Protein AF-A0A0D3DNY8-F1 (afdb_monomer_lite)

Structure (mmCIF, N/CA/C/O backbone):
data_AF-A0A0D3DNY8-F1
#
_entry.id   AF-A0A0D3DNY8-F1
#
loop_
_atom_site.group_PDB
_atom_site.id
_atom_site.type_symbol
_atom_site.label_atom_id
_atom_site.label_alt_id
_atom_site.label_comp_id
_atom_site.label_asym_id
_atom_site.label_entity_id
_atom_site.label_seq_id
_atom_site.pdbx_PDB_ins_code
_atom_site.Cartn_x
_atom_site.Cartn_y
_atom_site.Cartn_z
_atom_site.occupancy
_atom_site.B_iso_or_equiv
_atom_site.auth_seq_id
_atom_site.auth_comp_id
_atom_site.auth_asym_id
_atom_site.auth_atom_id
_atom_site.pdbx_PDB_model_num
ATOM 1 N N . MET A 1 1 ? 27.479 32.704 -27.879 1.00 36.78 1 MET A N 1
ATOM 2 C CA . MET A 1 1 ? 28.049 32.107 -29.108 1.00 36.78 1 MET A CA 1
ATOM 3 C C . MET A 1 1 ? 28.157 30.602 -28.894 1.00 36.78 1 MET A C 1
ATOM 5 O O . MET A 1 1 ? 28.856 30.193 -27.977 1.00 36.78 1 MET A O 1
ATOM 9 N N . ARG A 1 2 ? 27.385 29.800 -29.640 1.00 39.19 2 ARG A N 1
ATOM 10 C CA . ARG A 1 2 ? 27.406 28.324 -29.577 1.00 39.19 2 ARG A CA 1
ATOM 11 C C . ARG A 1 2 ? 28.547 27.791 -30.452 1.00 39.19 2 ARG A C 1
ATOM 13 O O . ARG A 1 2 ? 28.844 28.397 -31.481 1.00 39.19 2 ARG A O 1
ATOM 20 N N . LYS A 1 3 ? 29.198 26.701 -30.035 1.00 36.41 3 LYS A N 1
ATOM 21 C CA . LYS A 1 3 ? 30.291 26.073 -30.796 1.00 36.41 3 LYS A CA 1
ATOM 22 C C . LYS A 1 3 ? 29.742 25.437 -32.090 1.00 36.41 3 LYS A C 1
ATOM 24 O O . LYS A 1 3 ? 28.656 24.860 -32.047 1.00 36.41 3 LYS A O 1
ATOM 29 N N . PRO A 1 4 ? 30.451 25.502 -33.231 1.00 34.62 4 PRO A N 1
ATOM 30 C CA . PRO A 1 4 ? 30.015 24.844 -34.462 1.00 34.62 4 PRO A CA 1
ATOM 31 C C . PRO A 1 4 ? 30.171 23.322 -34.323 1.00 34.62 4 PRO A C 1
ATOM 33 O O . PRO A 1 4 ? 31.283 22.845 -34.108 1.00 34.62 4 PRO A O 1
ATOM 36 N N . GLY A 1 5 ? 29.072 22.569 -34.439 1.00 52.81 5 GLY A N 1
ATOM 37 C CA . GLY A 1 5 ? 29.090 21.097 -34.494 1.00 52.81 5 GLY A CA 1
ATOM 38 C C . GLY A 1 5 ? 28.170 20.367 -33.511 1.00 52.81 5 GLY A C 1
ATOM 39 O O . GLY A 1 5 ? 28.022 19.152 -33.621 1.00 52.81 5 GLY A O 1
ATOM 40 N N . GLU A 1 6 ? 27.519 21.069 -32.586 1.00 39.97 6 GLU A N 1
ATOM 41 C CA . GLU A 1 6 ? 26.556 20.458 -31.663 1.00 39.97 6 GLU A CA 1
ATOM 42 C C . GLU A 1 6 ? 25.189 20.329 -32.353 1.00 39.97 6 GLU A C 1
ATOM 44 O O . GLU A 1 6 ? 24.491 21.320 -32.573 1.00 39.97 6 GLU A O 1
ATOM 49 N N . LYS A 1 7 ? 24.836 19.108 -32.773 1.00 45.06 7 LYS A N 1
ATOM 50 C CA . LYS A 1 7 ? 23.514 18.812 -33.342 1.00 45.06 7 LYS A CA 1
ATOM 51 C C . LYS A 1 7 ? 22.462 18.788 -32.236 1.00 45.06 7 LYS A C 1
ATOM 53 O O . LYS A 1 7 ? 22.700 18.229 -31.168 1.00 45.06 7 LYS A O 1
ATOM 58 N N . ASN A 1 8 ? 21.300 19.370 -32.523 1.00 39.12 8 ASN A N 1
ATOM 59 C CA . ASN A 1 8 ? 20.140 19.353 -31.640 1.00 39.12 8 ASN A CA 1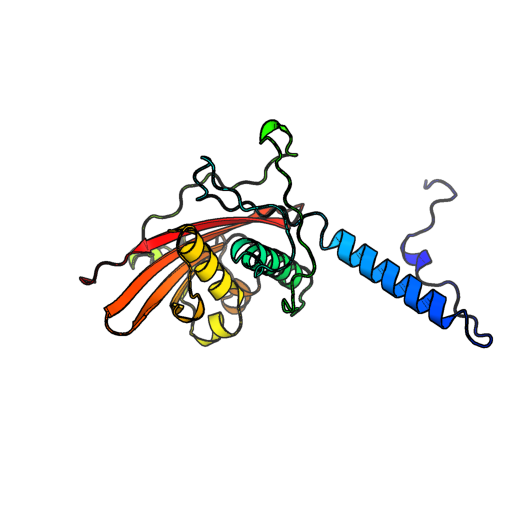
ATOM 60 C C . ASN A 1 8 ? 19.645 17.898 -31.458 1.00 39.12 8 ASN A C 1
ATOM 62 O O . ASN A 1 8 ? 19.429 17.225 -32.469 1.00 39.12 8 ASN A O 1
ATOM 66 N N . PRO A 1 9 ? 19.458 17.385 -30.228 1.00 42.75 9 PRO A N 1
ATOM 67 C CA . PRO A 1 9 ? 18.956 16.027 -30.000 1.00 42.75 9 PRO A CA 1
ATOM 68 C C . PRO A 1 9 ? 17.583 15.746 -30.637 1.00 42.75 9 PRO A C 1
ATOM 70 O O . PRO A 1 9 ? 17.317 14.598 -30.987 1.00 42.75 9 PRO A O 1
ATOM 73 N N . ASP A 1 10 ? 16.765 16.771 -30.900 1.00 40.53 10 ASP A N 1
ATOM 74 C CA . ASP A 1 10 ? 15.476 16.598 -31.588 1.00 40.53 10 ASP A CA 1
ATOM 75 C C . ASP A 1 10 ? 15.613 16.407 -33.116 1.00 40.53 10 ASP A C 1
ATOM 77 O O . ASP A 1 10 ? 14.713 15.868 -33.760 1.00 40.53 10 ASP A O 1
ATOM 81 N N . GLU A 1 11 ? 16.757 16.760 -33.721 1.00 36.50 11 GLU A N 1
ATOM 82 C CA . GLU A 1 11 ? 17.022 16.526 -35.155 1.00 36.50 11 GLU A CA 1
ATOM 83 C C . GLU A 1 11 ? 17.429 15.076 -35.474 1.00 36.50 11 GLU A C 1
ATOM 85 O O . GLU A 1 11 ? 17.445 14.677 -36.641 1.00 36.50 11 GLU A O 1
ATOM 90 N N . LEU A 1 12 ? 17.721 14.250 -34.462 1.00 37.66 12 LEU A N 1
ATOM 91 C CA . LEU A 1 12 ? 17.974 12.815 -34.649 1.00 37.66 12 LEU A CA 1
ATOM 92 C C . LEU A 1 12 ? 16.698 12.018 -34.962 1.00 37.66 12 LEU A C 1
ATOM 94 O O . LEU A 1 12 ? 16.799 10.894 -35.450 1.00 37.66 12 LEU A O 1
ATOM 98 N N . MET A 1 13 ? 15.507 12.588 -34.745 1.00 36.91 13 MET A N 1
ATOM 99 C CA . MET A 1 13 ? 14.237 11.891 -34.983 1.00 36.91 13 MET A CA 1
ATOM 100 C C . MET A 1 13 ? 13.790 11.834 -36.456 1.00 36.91 13 MET A C 1
ATOM 102 O O . MET A 1 13 ? 12.778 11.198 -36.744 1.00 36.91 13 MET A O 1
ATOM 106 N N . VAL A 1 14 ? 14.493 12.458 -37.416 1.00 44.00 14 VAL A N 1
ATOM 107 C CA . VAL A 1 14 ? 13.952 12.601 -38.788 1.00 44.00 14 VAL A CA 1
ATOM 108 C C . VAL A 1 14 ? 14.970 12.366 -39.911 1.00 44.00 14 VAL A C 1
ATOM 110 O O . VAL A 1 14 ? 15.105 13.204 -40.786 1.00 44.00 14 VAL A O 1
ATOM 113 N N . ILE A 1 15 ? 15.667 11.226 -39.985 1.00 32.59 15 ILE A N 1
ATOM 114 C CA . ILE A 1 15 ? 16.391 10.794 -41.211 1.00 32.59 15 ILE A CA 1
ATOM 115 C C . ILE A 1 15 ? 16.531 9.254 -41.147 1.00 32.59 15 ILE A C 1
ATOM 117 O O . ILE A 1 15 ? 17.172 8.773 -40.230 1.00 32.59 15 ILE A O 1
ATOM 121 N N . ARG A 1 16 ? 16.037 8.359 -42.019 1.00 34.31 16 ARG A N 1
ATOM 122 C CA . ARG A 1 16 ? 15.431 8.375 -43.364 1.00 34.31 16 ARG A CA 1
ATOM 123 C C . ARG A 1 16 ? 14.661 7.047 -43.533 1.00 34.31 16 ARG A C 1
ATOM 125 O O . ARG A 1 16 ? 15.284 5.990 -43.560 1.00 34.31 16 ARG A O 1
ATOM 132 N N . LYS A 1 17 ? 13.345 7.080 -43.774 1.00 42.66 17 LYS A N 1
ATOM 133 C CA . LYS A 1 17 ? 12.642 5.945 -44.405 1.00 42.66 17 LYS A CA 1
ATOM 134 C C . LYS A 1 17 ? 13.041 5.889 -45.883 1.00 42.66 17 LYS A C 1
ATOM 136 O O . LYS A 1 17 ? 12.727 6.803 -46.644 1.00 42.66 17 LYS A O 1
ATOM 141 N N . ARG A 1 18 ? 13.704 4.813 -46.315 1.00 35.03 18 ARG A N 1
ATOM 142 C CA . ARG A 1 18 ? 13.801 4.441 -47.735 1.00 35.03 18 ARG A CA 1
ATOM 143 C C . ARG A 1 18 ? 13.511 2.950 -47.878 1.00 35.03 18 ARG A C 1
ATOM 145 O O . ARG A 1 18 ? 14.265 2.118 -47.393 1.00 35.03 18 ARG A O 1
ATOM 152 N N . LYS A 1 19 ? 12.404 2.641 -48.556 1.00 44.34 19 LYS A N 1
ATOM 153 C CA . LYS A 1 19 ? 12.004 1.294 -48.980 1.00 44.34 19 LYS A CA 1
ATOM 154 C C . LYS A 1 19 ? 13.050 0.724 -49.953 1.00 44.34 19 LYS A C 1
ATOM 156 O O . LYS A 1 19 ? 13.391 1.416 -50.914 1.00 44.34 19 LYS A O 1
ATOM 161 N N . ARG A 1 20 ? 13.476 -0.529 -49.756 1.00 37.50 20 ARG A N 1
ATOM 162 C CA . ARG A 1 20 ? 13.693 -1.519 -50.829 1.00 37.50 20 ARG A CA 1
ATOM 163 C C . ARG A 1 20 ? 13.828 -2.938 -50.253 1.00 37.50 20 ARG A C 1
ATOM 165 O O . ARG A 1 20 ? 14.647 -3.173 -49.379 1.00 37.50 20 ARG A O 1
ATOM 172 N N . GLU A 1 21 ? 12.941 -3.794 -50.758 1.00 40.41 21 GLU A N 1
ATOM 173 C CA . GLU A 1 21 ? 13.015 -5.248 -50.968 1.00 40.41 21 GLU A CA 1
ATOM 174 C C . GLU A 1 21 ? 13.683 -6.138 -49.902 1.00 40.41 21 GLU A C 1
ATOM 176 O O . GLU A 1 21 ? 14.898 -6.248 -49.820 1.00 40.41 21 GLU A O 1
ATOM 181 N N . GLY A 1 22 ? 12.825 -6.868 -49.176 1.00 52.00 22 GLY A N 1
ATOM 182 C CA . GLY A 1 22 ? 13.001 -8.295 -48.886 1.00 52.00 22 GLY A CA 1
ATOM 183 C C . GLY A 1 22 ? 14.081 -8.701 -47.880 1.00 52.00 22 GLY A C 1
ATOM 184 O O . GLY A 1 22 ? 15.255 -8.826 -48.207 1.00 52.00 22 GLY A O 1
ATOM 185 N N . GLY A 1 23 ? 13.641 -9.062 -46.674 1.00 50.91 23 GLY A N 1
ATOM 186 C CA . GLY A 1 23 ? 14.278 -10.116 -45.872 1.00 50.91 23 GLY A CA 1
ATOM 187 C C . GLY A 1 23 ? 15.334 -9.696 -44.850 1.00 50.91 23 GLY A C 1
ATOM 188 O O . GLY A 1 23 ? 15.505 -10.406 -43.869 1.00 50.91 23 GLY A O 1
ATOM 189 N N . TRP A 1 24 ? 15.989 -8.543 -45.003 1.00 33.50 24 TRP A N 1
ATOM 190 C CA . TRP A 1 24 ? 17.030 -8.106 -44.052 1.00 33.50 24 TRP A CA 1
ATOM 191 C C . TRP A 1 24 ? 16.667 -6.839 -43.281 1.00 33.50 24 TRP A C 1
ATOM 193 O O . TRP A 1 24 ? 17.024 -6.707 -42.114 1.00 33.50 24 TRP A O 1
ATOM 203 N N . ALA A 1 25 ? 15.908 -5.931 -43.899 1.00 45.88 25 ALA A N 1
ATOM 204 C CA . ALA A 1 25 ? 15.492 -4.687 -43.258 1.00 45.88 25 ALA A CA 1
ATOM 205 C C . ALA A 1 25 ? 14.528 -4.931 -42.084 1.00 45.88 25 ALA A C 1
ATOM 207 O O . ALA A 1 25 ? 14.738 -4.369 -41.022 1.00 45.88 25 ALA A O 1
ATOM 208 N N . GLU A 1 26 ? 13.535 -5.817 -42.230 1.00 47.97 26 GLU A N 1
ATOM 209 C CA . GLU A 1 26 ? 12.578 -6.139 -41.152 1.00 47.97 26 GLU A CA 1
ATOM 210 C C . GLU A 1 26 ? 13.221 -6.887 -39.973 1.00 47.97 26 GLU A C 1
ATOM 212 O O . GLU A 1 26 ? 12.769 -6.769 -38.836 1.00 47.97 26 GLU A O 1
ATOM 217 N N . GLU A 1 27 ? 14.279 -7.671 -40.205 1.00 43.72 27 GLU A N 1
ATOM 218 C CA . GLU A 1 27 ? 15.000 -8.337 -39.117 1.00 43.72 27 GLU A CA 1
ATOM 219 C C . GLU A 1 27 ? 15.955 -7.392 -38.383 1.00 43.72 27 GLU A C 1
ATOM 221 O O . GLU A 1 27 ? 16.103 -7.510 -37.168 1.00 43.72 27 GLU A O 1
ATOM 226 N N . ILE A 1 28 ? 16.556 -6.433 -39.091 1.00 46.19 28 ILE A N 1
ATOM 227 C CA . ILE A 1 28 ? 17.327 -5.351 -38.475 1.00 46.19 28 ILE A CA 1
ATOM 228 C C . ILE A 1 28 ? 16.397 -4.435 -37.676 1.00 46.19 28 ILE A C 1
ATOM 230 O O . ILE A 1 28 ? 16.696 -4.191 -36.518 1.00 46.19 28 ILE A O 1
ATOM 234 N N . ASP A 1 29 ? 15.251 -4.028 -38.229 1.00 54.62 29 ASP A N 1
ATOM 235 C CA . ASP A 1 29 ? 14.270 -3.159 -37.555 1.00 54.62 29 ASP A CA 1
ATOM 236 C C . ASP A 1 29 ? 13.721 -3.835 -36.287 1.00 54.62 29 ASP A C 1
ATOM 238 O O . ASP A 1 29 ? 13.703 -3.244 -35.215 1.00 54.62 29 ASP A O 1
ATOM 242 N N . ARG A 1 30 ? 13.412 -5.137 -36.355 1.00 53.81 30 ARG A N 1
ATOM 243 C CA . ARG A 1 30 ? 13.001 -5.937 -35.189 1.00 53.81 30 ARG A CA 1
ATOM 244 C C . ARG A 1 30 ? 14.127 -6.143 -34.173 1.00 53.81 30 ARG A C 1
ATOM 246 O O . ARG A 1 30 ? 13.863 -6.091 -32.977 1.00 53.81 30 ARG A O 1
ATOM 253 N N . LYS A 1 31 ? 15.375 -6.365 -34.606 1.00 51.56 31 LYS A N 1
ATOM 254 C CA . LYS A 1 31 ? 16.536 -6.443 -33.696 1.00 51.56 31 LYS A CA 1
ATOM 255 C C . LYS A 1 31 ? 16.835 -5.095 -33.059 1.00 51.56 31 LYS A C 1
ATOM 257 O O . LYS A 1 31 ? 17.221 -5.062 -31.895 1.00 51.56 31 LYS A O 1
ATOM 262 N N . GLU A 1 32 ? 16.674 -3.999 -33.785 1.00 50.34 32 GLU A N 1
ATOM 263 C CA . GLU A 1 32 ? 16.897 -2.636 -33.312 1.00 50.34 32 GLU A CA 1
ATOM 264 C C . GLU A 1 32 ? 15.781 -2.213 -32.353 1.00 50.34 32 GLU A C 1
ATOM 266 O O . GLU A 1 32 ? 16.079 -1.716 -31.271 1.00 50.34 32 GLU A O 1
ATOM 271 N N . GLU A 1 33 ? 14.526 -2.554 -32.648 1.00 50.59 33 GLU A N 1
ATOM 272 C CA . GLU A 1 33 ? 13.386 -2.421 -31.740 1.00 50.59 33 GLU A CA 1
ATOM 273 C C . GLU A 1 33 ? 13.559 -3.296 -30.491 1.00 50.59 33 GLU A C 1
ATOM 275 O O . GLU A 1 33 ? 13.342 -2.826 -29.379 1.00 50.59 33 GLU A O 1
ATOM 280 N N . GLU A 1 34 ? 14.032 -4.537 -30.621 1.00 47.38 34 GLU A N 1
ATOM 281 C CA . GLU A 1 34 ? 14.345 -5.405 -29.483 1.00 47.38 34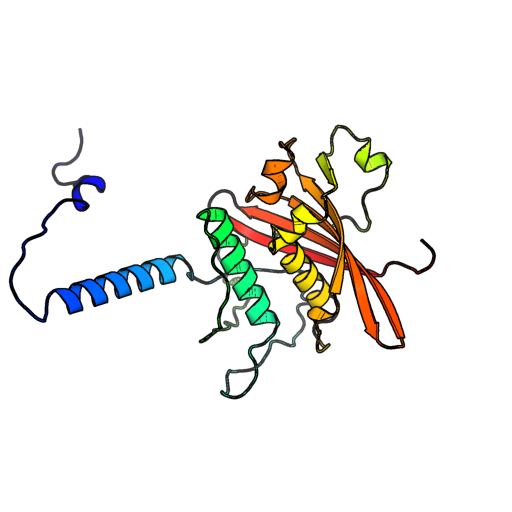 GLU A CA 1
ATOM 282 C C . GLU A 1 34 ? 15.547 -4.882 -28.685 1.00 47.38 34 GLU A C 1
ATOM 284 O O . GLU A 1 34 ? 15.577 -5.005 -27.463 1.00 47.38 34 GLU A O 1
ATOM 289 N N . THR A 1 35 ? 16.525 -4.254 -29.337 1.00 44.69 35 THR A N 1
ATOM 290 C CA . THR A 1 35 ? 17.688 -3.639 -28.682 1.00 44.69 35 THR A CA 1
ATOM 291 C C . THR A 1 35 ? 17.289 -2.362 -27.961 1.00 44.69 35 THR A C 1
ATOM 293 O O . THR A 1 35 ? 17.708 -2.167 -26.825 1.00 44.69 35 THR A O 1
ATOM 296 N N . LEU A 1 36 ? 16.425 -1.539 -28.556 1.00 51.62 36 LEU A N 1
ATOM 297 C CA . LEU A 1 36 ? 15.807 -0.371 -27.937 1.00 51.62 36 LEU A CA 1
ATOM 298 C C . LEU A 1 36 ? 14.892 -0.788 -26.794 1.00 51.62 36 LEU A C 1
ATOM 300 O O . LEU A 1 36 ? 14.956 -0.188 -25.729 1.00 51.62 36 LEU A O 1
ATOM 304 N N . ARG A 1 37 ? 14.121 -1.866 -26.948 1.00 50.09 37 ARG A N 1
ATOM 305 C CA . ARG A 1 37 ? 13.316 -2.464 -25.882 1.00 50.09 37 ARG A CA 1
ATOM 306 C C . ARG A 1 37 ? 14.212 -3.002 -24.776 1.00 50.09 37 ARG A C 1
ATOM 308 O O . ARG A 1 37 ? 13.949 -2.691 -23.630 1.00 50.09 37 ARG A O 1
ATOM 315 N N . LYS A 1 38 ? 15.310 -3.704 -25.080 1.00 44.94 38 LYS A N 1
ATOM 316 C CA . LYS A 1 38 ? 16.327 -4.173 -24.114 1.00 44.94 38 LYS A CA 1
ATOM 317 C C . LYS A 1 38 ? 17.119 -3.034 -23.480 1.00 44.94 38 LYS A C 1
ATOM 319 O O . LYS A 1 38 ? 17.579 -3.186 -22.357 1.00 44.94 38 LYS A O 1
ATOM 324 N N . ALA A 1 39 ? 17.314 -1.913 -24.165 1.00 42.84 39 ALA A N 1
ATOM 325 C CA . ALA A 1 39 ? 17.958 -0.714 -23.636 1.00 42.84 39 ALA A CA 1
ATOM 326 C C . ALA A 1 39 ? 16.989 0.077 -22.749 1.00 42.84 39 ALA A C 1
ATOM 328 O O . ALA A 1 39 ? 17.388 0.568 -21.699 1.00 42.84 39 ALA A O 1
ATOM 329 N N . ARG A 1 40 ? 15.706 0.127 -23.123 1.00 43.00 40 ARG A N 1
ATOM 330 C CA . ARG A 1 40 ? 14.611 0.683 -22.326 1.00 43.00 40 ARG A CA 1
ATOM 331 C C . ARG A 1 40 ? 14.369 -0.173 -21.092 1.00 43.00 40 ARG A C 1
ATOM 333 O O . ARG A 1 40 ? 14.323 0.390 -20.017 1.00 43.00 40 ARG A O 1
ATOM 340 N N . LEU A 1 41 ? 14.367 -1.502 -21.229 1.00 38.94 41 LEU A N 1
ATOM 341 C CA . LEU A 1 41 ? 14.422 -2.492 -20.149 1.00 38.94 41 LEU A CA 1
ATOM 342 C C . LEU A 1 41 ? 15.690 -2.273 -19.304 1.00 38.94 41 LEU A C 1
ATOM 344 O O . LEU A 1 41 ? 15.589 -2.144 -18.104 1.00 38.94 41 LEU A O 1
ATOM 348 N N . ARG A 1 42 ? 16.891 -2.119 -19.870 1.00 37.22 42 ARG A N 1
ATOM 349 C CA . ARG A 1 42 ? 18.100 -1.827 -19.067 1.00 37.22 42 ARG A CA 1
ATOM 350 C C . ARG A 1 42 ? 18.039 -0.491 -18.317 1.00 37.22 42 ARG A C 1
ATOM 352 O O . ARG A 1 42 ? 18.585 -0.405 -17.226 1.00 37.22 42 ARG A O 1
ATOM 359 N N . ARG A 1 43 ? 17.356 0.521 -18.864 1.00 41.66 43 ARG A N 1
ATOM 360 C CA . ARG A 1 43 ? 17.017 1.770 -18.155 1.00 41.66 43 ARG A CA 1
ATOM 361 C C . ARG A 1 43 ? 15.896 1.576 -17.118 1.00 41.66 43 ARG A C 1
ATOM 363 O O . ARG A 1 43 ? 15.903 2.265 -16.111 1.00 41.66 43 ARG A O 1
ATOM 370 N N . LEU A 1 44 ? 14.980 0.630 -17.343 1.00 42.34 44 LEU A N 1
ATOM 371 C CA . LEU A 1 44 ? 13.912 0.179 -16.432 1.00 42.34 44 LEU A CA 1
ATOM 372 C C . LEU A 1 44 ? 14.450 -0.600 -15.223 1.00 42.34 44 LEU A C 1
ATOM 374 O O . LEU A 1 44 ? 13.935 -0.480 -14.122 1.00 42.34 44 LEU A O 1
ATOM 378 N N . PHE A 1 45 ? 15.449 -1.444 -15.485 1.00 38.16 45 PHE A N 1
ATOM 379 C CA . PHE A 1 45 ? 15.967 -2.530 -14.655 1.00 38.16 45 PHE A CA 1
ATOM 380 C C . PHE A 1 45 ? 17.431 -2.262 -14.280 1.00 38.16 45 PHE A C 1
ATOM 382 O O . PHE A 1 45 ? 18.227 -3.199 -14.223 1.00 38.16 45 PHE A O 1
ATOM 389 N N . GLY A 1 46 ? 17.824 -1.007 -14.045 1.00 36.47 46 GLY A N 1
ATOM 390 C CA . GLY A 1 46 ? 19.173 -0.637 -13.587 1.00 36.47 46 GLY A CA 1
ATOM 391 C C . GLY A 1 46 ? 19.559 -1.182 -12.200 1.00 36.47 46 GLY A C 1
ATOM 392 O O . GLY A 1 46 ? 20.356 -0.555 -11.521 1.00 36.47 46 GLY A O 1
ATOM 393 N N . GLY A 1 47 ? 19.002 -2.323 -11.786 1.00 38.97 47 GLY A N 1
ATOM 394 C CA . GLY A 1 47 ? 18.827 -2.722 -10.398 1.00 38.97 47 GLY A CA 1
ATOM 395 C C . GLY A 1 47 ? 17.593 -2.021 -9.846 1.00 38.97 47 GLY A C 1
ATOM 396 O O . GLY A 1 47 ? 17.530 -0.796 -9.813 1.00 38.97 47 GLY A O 1
ATOM 397 N N . PHE A 1 48 ? 16.566 -2.778 -9.463 1.00 41.19 48 PHE A N 1
ATOM 398 C CA . PHE A 1 48 ? 15.584 -2.236 -8.532 1.00 41.19 48 PHE A CA 1
ATOM 399 C C . PHE A 1 48 ? 16.242 -2.278 -7.155 1.00 41.19 48 PHE A C 1
ATOM 401 O O . PHE A 1 48 ? 16.125 -3.282 -6.456 1.00 41.19 48 PHE A O 1
ATOM 408 N N . ASP A 1 49 ? 16.982 -1.234 -6.798 1.00 41.56 49 ASP A N 1
ATOM 409 C CA . ASP A 1 49 ? 17.445 -1.060 -5.424 1.00 41.56 49 ASP A CA 1
ATOM 410 C C . ASP A 1 49 ? 16.217 -0.638 -4.602 1.00 41.56 49 ASP A C 1
ATOM 412 O O . ASP A 1 49 ? 15.837 0.531 -4.567 1.00 41.56 49 ASP A O 1
ATOM 416 N N . ILE A 1 50 ? 15.502 -1.627 -4.060 1.00 39.53 50 ILE A N 1
ATOM 417 C CA . ILE A 1 50 ? 14.382 -1.436 -3.135 1.00 39.53 50 ILE A CA 1
ATOM 418 C C . ILE A 1 50 ? 14.876 -1.899 -1.771 1.00 39.53 50 ILE A C 1
ATOM 420 O O . ILE A 1 50 ? 15.069 -3.095 -1.546 1.00 39.53 50 ILE A O 1
ATOM 424 N N . GLU A 1 51 ? 15.082 -0.949 -0.869 1.00 42.81 51 GLU A N 1
ATOM 425 C CA . GLU A 1 51 ? 15.431 -1.222 0.521 1.00 42.81 51 GLU A CA 1
ATOM 426 C C . GLU A 1 51 ? 14.154 -1.150 1.372 1.00 42.81 51 GLU A C 1
ATOM 428 O O . GLU A 1 51 ? 13.439 -0.145 1.352 1.00 42.81 51 GLU A O 1
ATOM 433 N N . ILE A 1 52 ? 13.839 -2.250 2.069 1.00 37.38 52 ILE A N 1
ATOM 434 C CA . ILE A 1 52 ? 12.719 -2.356 3.015 1.00 37.38 52 ILE A CA 1
ATOM 435 C C . ILE A 1 52 ? 13.295 -2.669 4.396 1.00 37.38 52 ILE A C 1
ATOM 437 O O . ILE A 1 52 ? 13.804 -3.775 4.621 1.00 37.38 52 ILE A O 1
ATOM 441 N N . GLU A 1 53 ? 13.231 -1.702 5.309 1.00 39.50 53 GLU A N 1
ATOM 442 C CA . GLU A 1 53 ? 13.665 -1.872 6.699 1.00 39.50 53 GLU A CA 1
ATOM 443 C C . GLU A 1 53 ? 12.560 -2.527 7.556 1.00 39.50 53 GLU A C 1
ATOM 445 O O . GLU A 1 53 ? 11.379 -2.473 7.219 1.00 39.50 53 GLU A O 1
ATOM 450 N N . GLY A 1 54 ? 12.974 -3.267 8.591 1.00 36.38 54 GLY A N 1
ATOM 451 C CA . GLY A 1 54 ? 12.266 -4.418 9.185 1.00 36.38 54 GLY A CA 1
ATOM 452 C C . GLY A 1 54 ? 13.018 -5.742 8.954 1.00 36.38 54 GLY A C 1
ATOM 453 O O . GLY A 1 54 ? 12.725 -6.776 9.551 1.00 36.38 54 GLY A O 1
ATOM 454 N N . ALA A 1 55 ? 14.059 -5.713 8.116 1.00 34.78 55 ALA A N 1
ATOM 455 C CA . ALA A 1 55 ? 15.062 -6.760 8.055 1.00 34.78 55 ALA A CA 1
ATOM 456 C C . ALA A 1 55 ? 15.977 -6.651 9.282 1.00 34.78 55 ALA A C 1
ATOM 458 O O . ALA A 1 55 ? 16.921 -5.863 9.279 1.00 34.78 55 ALA A O 1
ATOM 459 N N . SER A 1 56 ? 15.753 -7.473 10.309 1.00 28.83 56 SER A N 1
ATOM 460 C CA . SER A 1 56 ? 16.818 -7.755 11.268 1.00 28.83 56 SER A CA 1
ATOM 461 C C . SER A 1 56 ? 18.026 -8.259 10.477 1.00 28.83 56 SER A C 1
ATOM 463 O O . SER A 1 56 ? 18.021 -9.352 9.901 1.00 28.83 56 SER A O 1
ATOM 465 N N . CYS A 1 57 ? 19.051 -7.429 10.410 1.00 37.03 57 CYS A N 1
ATOM 466 C CA . CYS A 1 57 ? 20.328 -7.695 9.783 1.00 37.03 57 CYS A CA 1
ATOM 467 C C . CYS A 1 57 ? 21.148 -8.678 10.634 1.00 37.03 57 CYS A C 1
ATOM 469 O O . CYS A 1 57 ? 22.220 -8.346 11.109 1.00 37.03 57 CYS A O 1
ATOM 471 N N . TYR A 1 58 ? 20.658 -9.912 10.796 1.00 32.09 58 TYR A N 1
ATOM 472 C CA . TYR A 1 58 ? 21.431 -11.070 11.255 1.00 32.09 58 TYR A CA 1
ATOM 473 C C . TYR A 1 58 ? 20.943 -12.332 10.524 1.00 32.09 58 TYR A C 1
ATOM 475 O O . TYR A 1 58 ? 20.059 -13.045 10.971 1.00 32.09 58 TYR A O 1
ATOM 483 N N . PHE A 1 59 ? 21.537 -12.544 9.347 1.00 35.09 59 PHE A N 1
ATOM 484 C CA . PHE A 1 59 ? 21.676 -13.794 8.588 1.00 35.09 59 PHE A CA 1
ATOM 485 C C . PHE A 1 59 ? 20.481 -14.757 8.444 1.00 35.09 59 PHE A C 1
ATOM 487 O O . PHE A 1 59 ? 20.208 -15.606 9.284 1.00 35.09 59 PHE A O 1
ATOM 494 N N . GLY A 1 60 ? 19.935 -14.750 7.225 1.00 31.05 60 GLY A N 1
ATOM 495 C CA . GLY A 1 60 ? 19.156 -15.835 6.623 1.00 31.05 60 GLY A CA 1
ATOM 496 C C . GLY A 1 60 ? 18.849 -15.560 5.146 1.00 31.05 60 GLY A C 1
ATOM 497 O O . GLY A 1 60 ? 17.714 -15.711 4.714 1.00 31.05 60 GLY A O 1
ATOM 498 N N . GLY A 1 61 ? 19.812 -15.039 4.374 1.00 38.31 61 GLY A N 1
ATOM 499 C CA . GLY A 1 61 ? 19.572 -14.655 2.976 1.00 38.31 61 GLY A CA 1
ATOM 500 C C . GLY A 1 61 ? 19.508 -15.870 2.040 1.00 38.31 61 GLY A C 1
ATOM 501 O O . GLY A 1 61 ? 20.364 -16.751 2.093 1.00 38.31 61 GLY A O 1
ATOM 502 N N . MET A 1 62 ? 18.463 -15.919 1.213 1.00 39.38 62 MET A N 1
ATOM 503 C CA . MET A 1 62 ? 18.033 -17.089 0.437 1.00 39.38 62 MET A CA 1
ATOM 504 C C . MET A 1 62 ? 19.009 -17.510 -0.683 1.00 39.38 62 MET A C 1
ATOM 506 O O . MET A 1 62 ? 19.781 -16.719 -1.220 1.00 39.38 62 MET A O 1
ATOM 510 N N . SER A 1 63 ? 18.944 -18.802 -1.012 1.00 34.59 63 SER A N 1
ATOM 511 C CA . SER A 1 63 ? 19.916 -19.624 -1.746 1.00 34.59 63 SER A CA 1
ATOM 512 C C . SER A 1 63 ? 20.182 -19.284 -3.222 1.00 34.59 63 SER A C 1
ATOM 514 O O . SER A 1 63 ? 19.352 -18.715 -3.926 1.00 34.59 63 SER A O 1
ATOM 516 N N . VAL A 1 64 ? 21.334 -19.768 -3.711 1.00 34.59 64 VAL A N 1
ATOM 517 C CA . VAL A 1 64 ? 21.735 -19.865 -5.130 1.00 34.59 64 VAL A CA 1
ATOM 518 C C . VAL A 1 64 ? 20.636 -20.524 -5.973 1.00 34.59 64 VAL A C 1
ATOM 520 O O . VAL A 1 64 ? 20.160 -21.599 -5.608 1.00 34.59 64 VAL A O 1
ATOM 523 N N . TYR A 1 65 ? 20.288 -19.933 -7.126 1.00 39.41 65 TYR A N 1
ATOM 524 C CA . TYR A 1 65 ? 19.425 -20.579 -8.122 1.00 39.41 65 TYR A CA 1
ATOM 525 C C . TYR A 1 65 ? 20.089 -21.868 -8.620 1.00 39.41 65 TYR A C 1
ATOM 527 O O . TYR A 1 65 ? 20.980 -21.859 -9.471 1.00 39.41 65 TYR A O 1
ATOM 535 N N . LYS A 1 66 ? 19.644 -22.989 -8.060 1.00 36.72 66 LYS A N 1
ATOM 536 C CA . LYS A 1 66 ? 19.710 -24.303 -8.684 1.00 36.72 66 LYS A CA 1
ATOM 537 C C . LYS A 1 66 ? 18.306 -24.521 -9.225 1.00 36.72 66 LYS A C 1
ATOM 539 O O . LYS A 1 66 ? 17.378 -24.607 -8.431 1.00 36.72 66 LYS A O 1
ATOM 544 N N . GLY A 1 67 ? 18.141 -24.465 -10.547 1.00 35.16 67 GLY A N 1
ATOM 545 C CA . GLY A 1 67 ? 16.824 -24.535 -11.182 1.00 35.16 67 GLY A CA 1
ATOM 546 C C . GLY A 1 67 ? 15.947 -25.656 -10.617 1.00 35.16 67 GLY A C 1
ATOM 547 O O . GLY A 1 67 ? 16.456 -26.716 -10.255 1.00 35.16 67 GLY A O 1
ATOM 548 N N . GLY A 1 68 ? 14.639 -25.395 -10.544 1.00 43.44 68 GLY A N 1
ATOM 549 C CA . GLY A 1 68 ? 13.637 -26.352 -10.060 1.00 43.44 68 GLY A CA 1
ATOM 550 C C . GLY A 1 68 ? 12.934 -25.999 -8.743 1.00 43.44 68 GLY A C 1
ATOM 551 O O . GLY A 1 68 ? 12.299 -26.879 -8.176 1.00 43.44 68 GLY A O 1
ATOM 552 N N . VAL A 1 69 ? 13.020 -24.756 -8.250 1.00 47.50 69 VAL A N 1
ATOM 553 C CA . VAL A 1 69 ? 12.283 -24.289 -7.057 1.00 47.50 69 VAL A CA 1
ATOM 554 C C . VAL A 1 69 ? 11.482 -23.038 -7.418 1.00 47.50 69 VAL A C 1
ATOM 556 O O . VAL A 1 69 ? 11.991 -22.187 -8.152 1.00 47.50 69 VAL A O 1
ATOM 559 N N . ASP A 1 70 ? 10.248 -22.936 -6.919 1.00 59.09 70 ASP A N 1
ATOM 560 C CA . ASP A 1 70 ? 9.387 -21.762 -7.083 1.00 59.09 70 ASP A CA 1
ATOM 561 C C . ASP A 1 70 ? 10.134 -20.463 -6.741 1.00 59.09 70 ASP A C 1
ATOM 563 O O . ASP A 1 70 ? 10.924 -20.402 -5.793 1.00 59.09 70 ASP A O 1
ATOM 567 N N . CYS A 1 71 ? 9.897 -19.409 -7.529 1.00 64.94 71 CYS A N 1
ATOM 568 C CA . CYS A 1 71 ? 10.506 -18.100 -7.303 1.00 64.94 71 CYS A CA 1
ATOM 569 C C . CYS A 1 71 ? 10.211 -17.625 -5.866 1.00 64.94 71 CYS A C 1
ATOM 571 O O . CYS A 1 71 ? 9.033 -17.572 -5.491 1.00 64.94 71 CYS A O 1
ATOM 573 N N . PRO A 1 72 ? 11.235 -17.248 -5.070 1.00 80.00 72 PRO A N 1
ATOM 574 C CA . PRO A 1 72 ? 11.033 -16.748 -3.718 1.00 80.00 72 PRO A CA 1
ATOM 575 C C . PRO A 1 72 ? 9.980 -15.644 -3.664 1.00 80.00 72 PRO A C 1
ATOM 577 O O . PRO A 1 72 ? 10.033 -14.693 -4.449 1.00 80.00 72 PRO A O 1
ATOM 580 N N . LEU A 1 73 ? 9.059 -15.728 -2.700 1.00 81.94 73 LEU A N 1
ATOM 581 C CA . LEU A 1 73 ? 8.008 -14.724 -2.523 1.00 81.94 73 LEU A CA 1
ATOM 582 C C . LEU A 1 73 ? 8.593 -13.303 -2.426 1.00 81.94 73 LEU A C 1
ATOM 584 O O . LEU A 1 73 ? 8.069 -12.388 -3.055 1.00 81.94 73 LEU A O 1
ATOM 588 N N . VAL A 1 74 ? 9.732 -13.141 -1.744 1.00 80.69 74 VAL A N 1
ATOM 589 C CA . VAL A 1 74 ? 10.459 -11.864 -1.654 1.00 80.69 74 VAL A CA 1
ATOM 590 C C . VAL A 1 74 ? 10.867 -11.305 -3.023 1.00 80.69 74 VAL A C 1
ATOM 592 O O . VAL A 1 74 ? 10.642 -10.129 -3.300 1.00 80.69 74 VAL A O 1
ATOM 595 N N . ALA A 1 75 ? 11.394 -12.140 -3.924 1.00 82.69 75 ALA A N 1
ATOM 596 C CA . ALA A 1 75 ? 11.790 -11.706 -5.263 1.00 82.69 75 ALA A CA 1
ATOM 597 C C . ALA A 1 75 ? 10.565 -11.276 -6.085 1.00 82.69 75 ALA A C 1
ATOM 599 O O . ALA A 1 75 ? 10.615 -10.283 -6.813 1.00 82.69 75 ALA A O 1
ATOM 600 N N . ARG A 1 76 ? 9.438 -11.980 -5.916 1.00 86.62 76 ARG A N 1
ATOM 601 C CA . ARG A 1 76 ? 8.156 -11.626 -6.536 1.00 86.62 76 ARG A CA 1
ATOM 602 C C . ARG A 1 76 ? 7.600 -10.299 -6.025 1.00 86.62 76 ARG A C 1
ATOM 604 O O . ARG A 1 76 ? 7.168 -9.485 -6.839 1.00 86.62 76 ARG A O 1
ATOM 611 N N . LEU A 1 77 ? 7.627 -10.066 -4.714 1.00 87.06 77 LEU A N 1
ATOM 612 C CA . LEU A 1 77 ? 7.187 -8.801 -4.119 1.00 87.06 77 LEU A CA 1
ATOM 613 C C . LEU A 1 77 ? 8.055 -7.633 -4.606 1.00 87.06 77 LEU A C 1
ATOM 615 O O . LEU A 1 77 ? 7.515 -6.621 -5.044 1.00 87.06 77 LEU A O 1
ATOM 619 N N . TYR A 1 78 ? 9.380 -7.792 -4.649 1.00 84.75 78 TYR A N 1
ATOM 620 C CA . TYR A 1 78 ? 10.281 -6.752 -5.161 1.00 84.75 78 TYR A CA 1
ATOM 621 C C . TYR A 1 78 ? 10.079 -6.461 -6.648 1.00 84.75 78 TYR A C 1
ATOM 623 O O . TYR A 1 78 ? 10.055 -5.296 -7.045 1.00 84.75 78 TYR A O 1
ATOM 631 N N . ALA A 1 79 ? 9.846 -7.485 -7.472 1.00 86.25 79 ALA A N 1
ATOM 632 C CA . ALA A 1 79 ? 9.493 -7.276 -8.873 1.00 86.25 79 ALA A CA 1
ATOM 633 C C . ALA A 1 79 ? 8.187 -6.472 -9.019 1.00 86.25 79 ALA A C 1
ATOM 635 O O . ALA A 1 79 ? 8.125 -5.559 -9.844 1.00 86.25 79 ALA A O 1
ATOM 636 N N . LYS A 1 80 ? 7.166 -6.758 -8.194 1.00 91.50 80 LYS A N 1
ATOM 637 C CA . LYS A 1 80 ? 5.917 -5.978 -8.163 1.00 91.50 80 LYS A CA 1
ATOM 638 C C . LYS A 1 80 ? 6.150 -4.526 -7.723 1.00 91.50 80 LYS A C 1
ATOM 640 O O . LYS A 1 80 ? 5.565 -3.634 -8.324 1.00 91.50 80 LYS A O 1
ATOM 645 N N . VAL A 1 81 ? 7.009 -4.265 -6.733 1.00 89.25 81 VAL A N 1
ATOM 646 C CA . VAL A 1 81 ? 7.343 -2.889 -6.298 1.00 89.25 81 VAL A CA 1
ATOM 647 C C . VAL A 1 81 ? 8.066 -2.120 -7.404 1.00 89.25 81 VAL A C 1
ATOM 649 O O . VAL A 1 81 ? 7.713 -0.978 -7.695 1.00 89.25 81 VAL A O 1
ATOM 652 N N . GLY A 1 82 ? 9.033 -2.752 -8.072 1.00 86.38 82 GLY A N 1
ATOM 653 C CA . GLY A 1 82 ? 9.727 -2.153 -9.211 1.00 86.38 82 GLY A CA 1
ATOM 654 C C . GLY A 1 82 ? 8.773 -1.804 -10.356 1.00 86.38 82 GLY A C 1
ATOM 655 O O . GLY A 1 82 ? 8.834 -0.710 -10.922 1.00 86.38 82 GLY A O 1
ATOM 656 N N . LEU A 1 83 ? 7.833 -2.708 -10.643 1.00 89.50 83 LEU A N 1
ATOM 657 C CA . LEU A 1 83 ? 6.778 -2.495 -11.629 1.00 89.50 83 LEU A CA 1
ATOM 658 C C . LEU A 1 83 ? 5.801 -1.389 -11.213 1.00 89.50 83 LEU A C 1
ATOM 660 O O . LEU A 1 83 ? 5.445 -0.558 -12.043 1.00 89.50 83 LEU A O 1
ATOM 664 N N . HIS A 1 84 ? 5.414 -1.340 -9.936 1.00 90.12 84 HIS A N 1
ATOM 665 C CA . HIS A 1 84 ? 4.581 -0.277 -9.377 1.00 90.12 84 HIS A CA 1
ATOM 666 C C . HIS A 1 84 ? 5.234 1.093 -9.576 1.00 90.12 84 HIS A C 1
ATOM 668 O O . HIS A 1 84 ? 4.604 1.992 -10.130 1.00 90.12 84 HIS A O 1
ATOM 674 N N . ARG A 1 85 ? 6.514 1.234 -9.206 1.00 89.00 85 ARG A N 1
ATOM 675 C CA . ARG A 1 85 ? 7.286 2.462 -9.441 1.00 89.00 85 ARG A CA 1
ATOM 676 C C . ARG A 1 85 ? 7.251 2.868 -10.911 1.00 89.00 85 ARG A C 1
ATOM 678 O O . ARG A 1 85 ? 6.996 4.027 -11.217 1.00 89.00 85 ARG A O 1
ATOM 685 N N . TYR A 1 86 ? 7.500 1.925 -11.816 1.00 86.25 86 TYR A N 1
ATOM 686 C CA . TYR A 1 86 ? 7.489 2.208 -13.247 1.00 86.25 86 TYR A CA 1
ATOM 687 C C . TYR A 1 86 ? 6.110 2.666 -13.746 1.00 86.25 86 TYR A C 1
ATOM 689 O O . TYR A 1 86 ? 6.011 3.696 -14.409 1.00 86.25 86 TYR A O 1
ATOM 697 N N . ASN A 1 87 ? 5.050 1.942 -13.375 1.00 88.81 87 ASN A N 1
ATOM 698 C CA . ASN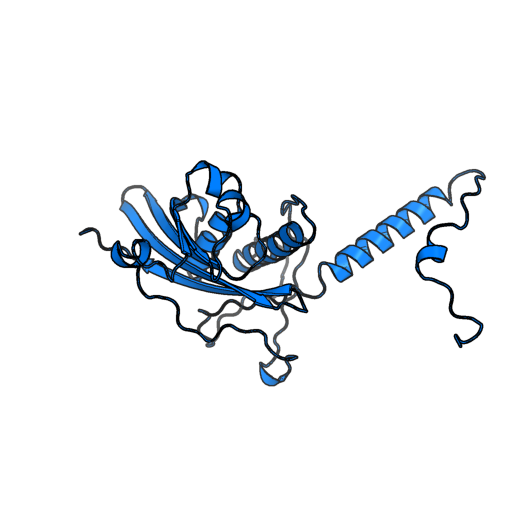 A 1 87 ? 3.673 2.270 -13.742 1.00 88.81 87 ASN A CA 1
ATOM 699 C C . ASN A 1 87 ? 3.268 3.670 -13.273 1.00 88.81 87 ASN A C 1
ATOM 701 O O . ASN A 1 87 ? 2.658 4.411 -14.038 1.00 88.81 87 ASN A O 1
ATOM 705 N N . MET A 1 88 ? 3.653 4.055 -12.055 1.00 88.50 88 MET A N 1
ATOM 706 C CA . MET A 1 88 ? 3.352 5.380 -11.508 1.00 88.50 88 MET A CA 1
ATOM 707 C C . MET A 1 88 ? 4.127 6.505 -12.205 1.00 88.50 88 MET A C 1
ATOM 709 O O . MET A 1 88 ? 3.581 7.588 -12.392 1.00 88.50 88 MET A O 1
ATOM 713 N N . LEU A 1 89 ? 5.386 6.265 -12.591 1.00 86.69 89 LEU A N 1
ATOM 714 C CA . LEU A 1 89 ? 6.224 7.273 -13.253 1.00 86.69 89 LEU A CA 1
ATOM 715 C C . LEU A 1 89 ? 5.839 7.492 -14.720 1.00 86.69 89 LEU A C 1
ATOM 717 O O . LEU A 1 89 ? 5.824 8.628 -15.185 1.00 86.69 89 LEU A O 1
ATOM 721 N N . GLU A 1 90 ? 5.518 6.422 -15.445 1.00 87.88 90 GLU A N 1
ATOM 722 C CA . GLU A 1 90 ? 5.214 6.497 -16.879 1.00 87.88 90 GLU A CA 1
ATOM 723 C C . GLU A 1 90 ? 3.710 6.505 -17.191 1.00 87.88 90 GLU A C 1
ATOM 725 O O . GLU A 1 90 ? 3.327 6.612 -18.355 1.00 87.88 90 GLU A O 1
ATOM 730 N N . GLY A 1 91 ? 2.847 6.358 -16.181 1.00 87.88 91 GLY A N 1
ATOM 731 C CA . GLY A 1 91 ? 1.398 6.257 -16.371 1.00 87.88 91 GLY A CA 1
ATOM 732 C C . GLY A 1 91 ? 0.975 4.990 -17.122 1.00 87.88 91 GLY A C 1
ATOM 733 O O . GLY A 1 91 ? 0.050 5.029 -17.933 1.00 87.88 91 GLY A O 1
ATOM 734 N N . THR A 1 92 ? 1.669 3.871 -16.898 1.00 89.25 92 THR A N 1
ATOM 735 C CA . THR A 1 92 ? 1.364 2.574 -17.527 1.00 89.25 92 THR A CA 1
ATOM 736 C C . THR A 1 92 ? 0.586 1.649 -16.591 1.00 89.25 92 THR A C 1
ATOM 738 O O . THR A 1 92 ? 0.525 1.875 -15.388 1.00 89.25 92 THR A O 1
ATOM 741 N N . ASN A 1 93 ? 0.021 0.567 -17.137 1.00 87.38 93 ASN A N 1
ATOM 742 C CA . ASN A 1 93 ? -0.657 -0.480 -16.363 1.00 87.38 93 ASN A CA 1
ATOM 743 C C . ASN A 1 93 ? -0.095 -1.876 -16.691 1.00 87.38 93 ASN A C 1
ATOM 745 O O . ASN A 1 93 ? -0.777 -2.762 -17.213 1.00 87.38 93 ASN A O 1
ATOM 749 N N . LEU A 1 94 ? 1.214 -2.039 -16.499 1.00 88.81 94 LEU A N 1
ATOM 750 C CA . LEU A 1 94 ? 1.897 -3.307 -16.734 1.00 88.81 94 LEU A CA 1
ATOM 751 C C . LEU A 1 94 ? 1.693 -4.255 -15.552 1.00 88.81 94 LEU A C 1
ATOM 753 O O . LEU A 1 94 ? 1.735 -3.830 -14.400 1.00 88.81 94 LEU A O 1
ATOM 757 N N . HIS A 1 95 ? 1.561 -5.547 -15.851 1.00 87.75 95 HIS A N 1
ATOM 758 C CA . HIS A 1 95 ? 1.368 -6.604 -14.860 1.00 87.75 95 HIS A CA 1
ATOM 759 C C . HIS A 1 95 ? 2.537 -7.590 -14.895 1.00 87.75 95 HIS A C 1
ATOM 761 O O . HIS A 1 95 ? 3.061 -7.919 -15.965 1.00 87.75 95 HIS A O 1
ATOM 767 N N . LEU A 1 96 ? 2.954 -8.067 -13.721 1.00 86.75 96 LEU A N 1
ATOM 768 C CA . LEU A 1 96 ? 4.021 -9.057 -13.613 1.00 86.75 96 LEU A CA 1
ATOM 769 C C . LEU A 1 96 ? 3.497 -10.413 -14.095 1.00 86.75 96 LEU A C 1
ATOM 771 O O . LEU A 1 96 ? 2.615 -10.992 -13.467 1.00 86.75 96 LEU A O 1
ATOM 775 N N . ARG A 1 97 ? 4.057 -10.922 -15.195 1.00 86.44 97 ARG A N 1
ATOM 776 C CA . ARG A 1 97 ? 3.709 -12.244 -15.731 1.00 86.44 97 ARG A CA 1
ATOM 777 C C . ARG A 1 97 ? 4.519 -13.355 -15.072 1.00 86.44 97 ARG A C 1
ATOM 779 O O . ARG A 1 97 ? 3.955 -14.295 -14.531 1.00 86.44 97 ARG A O 1
ATOM 786 N N . GLU A 1 98 ? 5.839 -13.245 -15.149 1.00 81.62 98 GLU A N 1
ATOM 787 C CA . GLU A 1 98 ? 6.774 -14.260 -14.676 1.00 81.62 98 GLU A CA 1
ATOM 788 C C . GLU A 1 98 ? 8.135 -13.616 -14.401 1.00 81.62 98 GLU A C 1
ATOM 790 O O . GLU A 1 98 ? 8.482 -12.595 -15.000 1.00 81.62 98 GLU A O 1
ATOM 795 N N . ILE A 1 99 ? 8.901 -14.214 -13.489 1.00 80.31 99 ILE A N 1
ATOM 796 C CA . ILE A 1 99 ? 10.293 -13.848 -13.235 1.00 80.31 99 ILE A CA 1
ATOM 797 C C . ILE A 1 99 ? 11.177 -14.888 -13.916 1.00 80.31 99 ILE A C 1
ATOM 799 O O . ILE A 1 99 ? 11.348 -15.988 -13.403 1.00 80.31 99 ILE A O 1
ATOM 803 N N . GLU A 1 100 ? 11.767 -14.519 -15.052 1.00 77.38 100 GLU A N 1
ATOM 804 C CA . GLU A 1 100 ? 12.677 -15.403 -15.795 1.00 77.38 100 GLU A CA 1
ATOM 805 C C . GLU A 1 100 ? 13.999 -15.627 -15.047 1.00 77.38 100 GLU A C 1
ATOM 807 O O . GLU A 1 100 ? 14.581 -16.711 -15.069 1.00 77.38 100 GLU A O 1
ATOM 812 N N . LYS A 1 101 ? 14.506 -14.570 -14.402 1.00 74.81 101 LYS A N 1
ATOM 813 C CA . LYS A 1 101 ? 15.776 -14.573 -13.676 1.00 74.81 101 LYS A CA 1
ATOM 814 C C . LYS A 1 101 ? 15.826 -13.415 -12.686 1.00 74.81 101 LYS A C 1
ATOM 816 O O . LYS A 1 101 ? 15.370 -12.316 -12.984 1.00 74.81 101 LYS A O 1
ATOM 821 N N . TYR A 1 102 ? 16.475 -13.640 -11.551 1.00 72.88 102 TYR A N 1
ATOM 822 C CA . TYR A 1 102 ? 16.891 -12.589 -10.628 1.00 72.88 102 TYR A CA 1
ATOM 823 C C . TYR A 1 102 ? 18.346 -12.828 -10.206 1.00 72.88 102 TYR A C 1
ATOM 825 O O . TYR A 1 102 ? 18.826 -13.963 -10.211 1.00 72.88 102 TYR A O 1
ATOM 833 N N . ASN A 1 103 ? 19.063 -11.754 -9.878 1.00 67.25 103 ASN A N 1
ATOM 834 C CA . ASN A 1 103 ? 20.399 -11.824 -9.289 1.00 67.25 103 ASN A CA 1
ATOM 835 C C . ASN A 1 103 ? 20.331 -11.207 -7.891 1.00 67.25 103 ASN A C 1
ATOM 837 O O . ASN A 1 103 ? 19.648 -10.206 -7.698 1.00 67.25 103 ASN A O 1
ATOM 841 N N . LEU A 1 104 ? 21.069 -11.780 -6.946 1.00 62.28 104 LEU A N 1
ATOM 842 C CA . LEU A 1 104 ? 21.266 -11.213 -5.616 1.00 62.28 104 LEU A CA 1
ATOM 843 C C . LEU A 1 104 ? 22.753 -10.927 -5.450 1.00 62.28 104 LEU A C 1
ATOM 845 O O . LEU A 1 104 ? 23.585 -11.781 -5.765 1.00 62.28 104 LEU A O 1
ATOM 849 N N . VAL A 1 105 ? 23.086 -9.728 -4.982 1.00 59.56 105 VAL A N 1
ATOM 850 C CA . VAL A 1 105 ? 24.471 -9.322 -4.746 1.00 59.56 105 VAL A CA 1
ATOM 851 C C . VAL A 1 105 ? 24.668 -9.116 -3.252 1.00 59.56 105 VAL A C 1
ATOM 853 O O . VAL A 1 105 ? 23.924 -8.383 -2.610 1.00 59.56 105 VAL A O 1
ATOM 856 N N . TRP A 1 106 ? 25.689 -9.768 -2.702 1.00 51.28 106 TRP A N 1
ATOM 857 C CA . TRP A 1 106 ? 26.110 -9.592 -1.317 1.00 51.28 106 TRP A CA 1
ATOM 858 C C . TRP A 1 106 ? 27.078 -8.418 -1.248 1.00 51.28 106 TRP A C 1
ATOM 860 O O . TRP A 1 106 ? 28.290 -8.594 -1.374 1.00 51.28 106 TRP A O 1
ATOM 870 N N . ILE A 1 107 ? 26.546 -7.209 -1.110 1.00 47.47 107 ILE A N 1
ATOM 871 C CA . ILE A 1 107 ? 27.379 -6.020 -0.941 1.00 47.47 107 ILE A CA 1
ATOM 872 C C . ILE A 1 107 ? 27.472 -5.730 0.558 1.00 47.47 107 ILE A C 1
ATOM 874 O O . ILE A 1 107 ? 26.454 -5.636 1.241 1.00 47.47 107 ILE A O 1
ATOM 878 N N . LYS A 1 108 ? 28.694 -5.613 1.090 1.00 45.84 108 LYS A N 1
ATOM 879 C CA . LYS A 1 108 ? 28.902 -5.047 2.433 1.00 45.84 108 LYS A CA 1
ATOM 880 C C . LYS A 1 108 ? 28.409 -3.597 2.401 1.00 45.84 108 LYS A C 1
ATOM 882 O O . LYS A 1 108 ? 28.748 -2.887 1.457 1.00 45.84 108 LYS A O 1
ATOM 887 N N . SER A 1 109 ? 27.620 -3.165 3.389 1.00 46.38 109 SER A N 1
ATOM 888 C CA . SER A 1 109 ? 26.906 -1.869 3.363 1.00 46.38 109 SER A CA 1
ATOM 889 C C . SER A 1 109 ? 27.804 -0.648 3.099 1.00 46.38 109 SER A C 1
ATOM 891 O O . SER A 1 109 ? 27.330 0.372 2.615 1.00 46.38 109 SER A O 1
ATOM 893 N N . GLU A 1 110 ? 29.109 -0.784 3.326 1.00 45.38 110 GL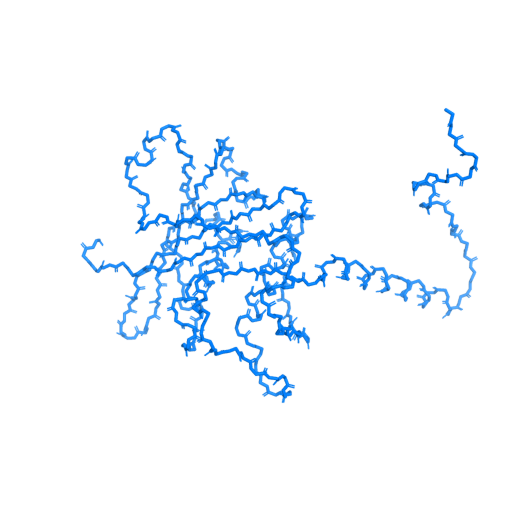U A N 1
ATOM 894 C CA . GLU A 1 110 ? 30.167 0.214 3.134 1.00 45.38 110 GLU A CA 1
ATOM 895 C C . GLU A 1 110 ? 30.405 0.679 1.675 1.00 45.38 110 GLU A C 1
ATOM 897 O O . GLU A 1 110 ? 31.198 1.594 1.467 1.00 45.38 110 GLU A O 1
ATOM 902 N N . ILE A 1 111 ? 29.767 0.078 0.655 1.00 46.94 111 ILE A N 1
ATOM 903 C CA . ILE A 1 111 ? 30.047 0.357 -0.779 1.00 46.94 111 ILE A CA 1
ATOM 904 C C . ILE A 1 111 ? 28.889 1.095 -1.496 1.00 46.94 111 ILE A C 1
ATOM 906 O O . ILE A 1 111 ? 28.987 1.391 -2.687 1.00 46.94 111 ILE A O 1
ATOM 910 N N . TYR A 1 112 ? 27.786 1.431 -0.817 1.00 48.97 112 TYR A N 1
ATOM 911 C CA . TYR A 1 112 ? 26.643 2.045 -1.506 1.00 48.97 112 TYR A CA 1
ATOM 912 C C . TYR A 1 112 ? 26.863 3.530 -1.873 1.00 48.97 112 TYR A C 1
ATOM 914 O O . TYR A 1 112 ? 27.373 4.308 -1.060 1.00 48.97 112 TYR A O 1
ATOM 922 N N . PRO A 1 113 ? 26.434 3.970 -3.076 1.00 46.00 113 PRO A N 1
ATOM 923 C CA . PRO A 1 113 ? 26.208 5.388 -3.357 1.00 46.00 113 PRO A CA 1
ATOM 924 C C . PRO A 1 113 ? 25.160 5.949 -2.381 1.00 46.00 113 PRO A C 1
ATOM 926 O O . PRO A 1 113 ? 24.325 5.187 -1.911 1.00 46.00 113 PRO A O 1
ATOM 929 N N . LYS A 1 114 ? 25.223 7.260 -2.075 1.00 51.56 114 LYS A N 1
ATOM 930 C CA . LYS A 1 114 ? 24.357 8.001 -1.122 1.00 51.56 114 LYS A CA 1
ATOM 931 C C . LYS A 1 114 ? 23.009 7.297 -0.870 1.00 51.56 114 LYS A C 1
ATOM 933 O O . LYS A 1 114 ? 22.095 7.439 -1.678 1.00 51.56 114 LYS A O 1
ATOM 938 N N . GLN A 1 115 ? 22.925 6.523 0.214 1.00 60.50 115 GLN A N 1
ATOM 939 C CA . GLN A 1 115 ? 21.751 5.713 0.540 1.00 60.50 115 GLN A CA 1
ATOM 940 C C . GLN A 1 115 ? 20.553 6.635 0.769 1.00 60.50 115 GLN A C 1
ATOM 942 O O . GLN A 1 115 ? 20.611 7.539 1.603 1.00 60.50 115 GLN A O 1
ATOM 947 N N . PHE A 1 116 ? 19.490 6.427 -0.001 1.00 64.56 116 PHE A N 1
ATOM 948 C CA . PHE A 1 116 ? 18.192 7.032 0.263 1.00 64.56 116 PHE A CA 1
ATOM 949 C C . PHE A 1 116 ? 17.401 6.042 1.116 1.00 64.56 116 PHE A C 1
ATOM 951 O O . PHE A 1 116 ? 16.848 5.080 0.588 1.00 64.56 116 PHE A O 1
ATOM 958 N N . PHE A 1 117 ? 17.403 6.265 2.428 1.00 67.06 117 PHE A N 1
ATOM 959 C CA . PHE A 1 117 ? 16.701 5.438 3.403 1.00 67.06 117 PHE A CA 1
ATOM 960 C C . PHE A 1 117 ? 15.862 6.319 4.328 1.00 67.06 117 PHE A C 1
ATOM 962 O O . PHE A 1 117 ? 16.202 7.479 4.581 1.00 67.06 117 PHE A O 1
ATOM 969 N N . ASP A 1 118 ? 14.754 5.769 4.812 1.00 69.06 118 ASP A N 1
ATOM 970 C CA . ASP A 1 118 ? 13.886 6.428 5.780 1.00 69.06 118 ASP A CA 1
ATOM 971 C C . ASP A 1 118 ? 14.229 5.957 7.195 1.00 69.06 118 ASP A C 1
ATOM 973 O O . ASP A 1 118 ? 13.968 4.815 7.550 1.00 69.06 118 ASP A O 1
ATOM 977 N N . ALA A 1 119 ? 14.816 6.849 7.992 1.00 72.75 119 ALA A N 1
ATOM 978 C CA . ALA A 1 119 ? 15.198 6.580 9.378 1.00 72.75 119 ALA A CA 1
ATOM 979 C C . ALA A 1 119 ? 14.131 7.011 10.399 1.00 72.75 119 ALA A C 1
ATOM 981 O O . ALA A 1 119 ? 14.399 7.021 11.600 1.00 72.75 119 ALA A O 1
ATOM 982 N N . VAL A 1 120 ? 12.970 7.491 9.940 1.00 79.62 120 VAL A N 1
ATOM 983 C CA . VAL A 1 120 ? 11.946 8.061 10.818 1.00 79.62 120 VAL A CA 1
ATOM 984 C C . VAL A 1 120 ? 11.031 6.955 11.331 1.00 79.62 120 VAL A C 1
ATOM 986 O O . VAL A 1 120 ? 10.455 6.199 10.550 1.00 79.62 120 VAL A O 1
ATOM 989 N N . ASP A 1 121 ? 10.809 6.915 12.643 1.00 86.25 121 ASP A N 1
ATOM 990 C CA . ASP A 1 121 ? 9.905 5.944 13.265 1.00 86.25 121 ASP A CA 1
ATOM 991 C C . ASP A 1 121 ? 8.489 6.010 12.674 1.00 86.25 121 ASP A C 1
ATOM 993 O O . ASP A 1 121 ? 7.949 7.090 12.401 1.00 86.25 121 ASP A O 1
ATOM 997 N N . LEU A 1 122 ? 7.859 4.851 12.473 1.00 88.56 122 LEU A N 1
ATOM 998 C CA . LEU A 1 122 ? 6.454 4.769 12.071 1.00 88.56 122 LEU A CA 1
ATOM 999 C C . LEU A 1 122 ? 5.532 5.104 13.252 1.00 88.56 122 LEU A C 1
ATOM 1001 O O . LEU A 1 122 ? 5.861 4.830 14.408 1.00 88.56 122 LEU A O 1
ATOM 1005 N N . PRO A 1 123 ? 4.335 5.667 13.006 1.00 92.00 123 PRO A N 1
ATOM 1006 C CA . PRO A 1 123 ? 3.341 5.784 14.062 1.00 92.00 123 PRO A CA 1
ATOM 1007 C C . PRO A 1 123 ? 2.927 4.397 14.555 1.00 92.00 123 PRO A C 1
ATOM 1009 O O . PRO A 1 123 ? 2.498 3.574 13.761 1.00 92.00 123 PRO A O 1
ATOM 1012 N N . GLY A 1 124 ? 2.970 4.155 15.864 1.00 88.88 124 GLY A N 1
ATOM 1013 C CA . GLY A 1 124 ? 2.648 2.838 16.434 1.00 88.88 124 GLY A CA 1
ATOM 1014 C C . GLY A 1 124 ? 1.153 2.503 16.542 1.00 88.88 124 GLY A C 1
ATOM 1015 O O . GLY A 1 124 ? 0.795 1.569 17.253 1.00 88.88 124 GLY A O 1
ATOM 1016 N N . LYS A 1 125 ? 0.252 3.294 15.940 1.00 93.25 125 LYS A N 1
ATOM 1017 C CA . LYS A 1 125 ? -1.204 3.087 16.050 1.00 93.25 125 LYS A CA 1
ATOM 1018 C C . LYS A 1 125 ? -1.992 3.666 14.880 1.00 93.25 125 LYS A C 1
ATOM 1020 O O . LYS A 1 125 ? -1.549 4.600 14.211 1.00 93.25 125 LYS A O 1
ATOM 1025 N N . TRP A 1 126 ? -3.208 3.150 14.711 1.00 95.44 126 TRP A N 1
ATOM 1026 C CA . TRP A 1 126 ? -4.209 3.694 13.795 1.00 95.44 126 TRP A CA 1
ATOM 1027 C C . TRP A 1 126 ? -4.545 5.162 14.126 1.00 95.44 126 TRP A C 1
ATOM 1029 O O . TRP A 1 126 ? -4.594 5.524 15.310 1.00 95.44 126 TRP A O 1
ATOM 1039 N N . PRO A 1 127 ? -4.806 6.025 13.125 1.00 95.50 127 PRO A N 1
ATOM 1040 C CA . PRO A 1 127 ? -5.173 7.416 13.370 1.00 95.50 127 PRO A CA 1
ATOM 1041 C C . PRO A 1 127 ? -6.471 7.533 14.178 1.00 95.50 127 PRO A C 1
ATOM 1043 O O . PRO A 1 127 ? -7.511 6.973 13.823 1.00 95.50 127 PRO A O 1
ATOM 1046 N N . SER A 1 128 ? -6.411 8.291 15.273 1.00 95.50 128 SER A N 1
ATOM 1047 C CA . SER A 1 128 ? -7.548 8.524 16.163 1.00 95.50 128 SER A CA 1
ATOM 1048 C C . SER A 1 128 ? -8.505 9.585 15.608 1.00 95.50 128 SER A C 1
ATOM 1050 O O . SER A 1 128 ? -8.206 10.266 14.629 1.00 95.50 128 SER A O 1
ATOM 1052 N N . LYS A 1 129 ? -9.672 9.771 16.237 1.00 94.56 129 LYS A N 1
ATOM 1053 C CA . LYS A 1 129 ? -10.636 10.805 15.814 1.00 94.56 129 LYS A CA 1
ATOM 1054 C C . LYS A 1 129 ? -10.039 12.212 15.882 1.00 94.56 129 LYS A C 1
ATOM 1056 O O . LYS A 1 129 ? -10.354 13.044 15.039 1.00 94.56 129 LYS A O 1
ATOM 1061 N N . GLU A 1 130 ? -9.154 12.451 16.843 1.00 94.94 130 GLU A N 1
ATOM 1062 C CA . GLU A 1 130 ? -8.437 13.715 17.009 1.00 94.94 130 GLU A CA 1
ATOM 1063 C C . GLU A 1 130 ? -7.473 13.955 15.844 1.00 94.94 130 GLU A C 1
ATOM 1065 O O . GLU A 1 130 ? -7.393 15.078 15.361 1.00 94.94 130 GLU A O 1
ATOM 1070 N N . ALA A 1 131 ? -6.822 12.902 15.328 1.00 94.62 131 ALA A N 1
ATOM 1071 C CA . ALA A 1 131 ? -5.989 12.997 14.128 1.00 94.62 131 ALA A CA 1
ATOM 1072 C C . ALA A 1 131 ? -6.791 13.475 12.910 1.00 94.62 131 ALA A C 1
ATOM 1074 O O . ALA A 1 131 ? -6.315 14.318 12.164 1.00 94.62 131 ALA A O 1
ATOM 1075 N N . PHE A 1 132 ? -8.025 12.987 12.735 1.00 94.00 132 PHE A N 1
ATOM 1076 C CA . PHE A 1 132 ? -8.914 13.442 11.656 1.00 94.00 132 PHE A CA 1
ATOM 1077 C C . PHE A 1 132 ? -9.464 14.861 11.868 1.00 94.00 132 PHE A C 1
ATOM 1079 O O . PHE A 1 132 ? -9.882 15.500 10.906 1.00 94.00 132 PHE A O 1
ATOM 1086 N N . ALA A 1 133 ? -9.523 15.339 13.112 1.00 94.50 133 ALA A N 1
ATOM 1087 C CA . ALA A 1 133 ? -9.968 16.694 13.433 1.00 94.50 133 ALA A CA 1
ATOM 1088 C C . ALA A 1 133 ? -8.837 17.734 13.323 1.00 94.50 133 ALA A C 1
ATOM 1090 O O . ALA A 1 133 ? -9.108 18.938 13.267 1.00 94.50 133 ALA A O 1
ATOM 1091 N N . ASP A 1 134 ? -7.583 17.280 13.301 1.00 94.69 134 ASP A N 1
ATOM 1092 C CA . ASP A 1 134 ? -6.398 18.116 13.173 1.00 94.69 134 ASP A CA 1
ATOM 1093 C C . ASP A 1 134 ? -6.268 18.670 11.748 1.00 94.69 134 ASP A C 1
ATOM 1095 O O . ASP A 1 134 ? -6.049 17.942 10.786 1.00 94.69 134 ASP A O 1
ATOM 1099 N N . LYS A 1 135 ? -6.365 19.995 11.614 1.00 92.31 135 LYS A N 1
ATOM 1100 C CA . LYS A 1 135 ? -6.278 20.690 10.319 1.00 92.31 135 LYS A CA 1
ATOM 1101 C C . LYS A 1 135 ? -4.861 20.743 9.741 1.00 92.31 135 LYS A C 1
ATOM 1103 O O . LYS A 1 135 ? -4.699 21.200 8.612 1.00 92.31 135 LYS A O 1
ATOM 1108 N N . THR A 1 136 ? -3.852 20.350 10.516 1.00 93.62 136 THR A N 1
ATOM 1109 C CA . THR A 1 136 ? -2.453 20.281 10.071 1.00 93.62 136 THR A CA 1
ATOM 1110 C C . THR A 1 136 ? -2.096 18.930 9.458 1.00 93.62 136 THR A C 1
ATOM 1112 O O . THR A 1 136 ? -1.054 18.819 8.819 1.00 93.62 136 THR A O 1
ATOM 1115 N N . ARG A 1 137 ? -2.963 17.921 9.616 1.00 95.69 137 ARG A N 1
ATOM 1116 C CA . ARG A 1 137 ? -2.777 16.576 9.076 1.00 95.69 137 ARG A CA 1
ATOM 1117 C C . ARG A 1 137 ? -3.809 16.295 7.995 1.00 95.69 137 ARG A C 1
ATOM 1119 O O . ARG A 1 137 ? -4.996 16.564 8.164 1.00 95.69 137 ARG A O 1
ATOM 1126 N N . PHE A 1 138 ? -3.370 15.710 6.889 1.00 96.50 138 PHE A N 1
ATOM 1127 C CA . PHE A 1 138 ? -4.237 15.442 5.746 1.00 96.50 138 PHE A CA 1
ATOM 1128 C C . PHE A 1 138 ? -4.473 13.940 5.624 1.00 96.50 138 PHE A C 1
ATOM 1130 O O . PHE A 1 138 ? -3.696 13.233 4.988 1.00 96.50 138 PHE A O 1
ATOM 1137 N N . LEU A 1 139 ? -5.534 13.450 6.275 1.00 97.00 139 LEU A N 1
ATOM 1138 C CA . LEU A 1 139 ? -5.913 12.037 6.265 1.00 97.00 139 LEU A CA 1
ATOM 1139 C C . LEU A 1 139 ? -7.141 11.791 5.387 1.00 97.00 139 LEU A C 1
ATOM 1141 O O . LEU A 1 139 ? -8.183 12.429 5.545 1.00 97.00 139 LEU A O 1
ATOM 1145 N N . TYR A 1 140 ? -7.040 10.785 4.529 1.00 96.88 140 TYR A N 1
ATOM 1146 C CA . TYR A 1 140 ? -8.054 10.413 3.553 1.00 96.88 140 TYR A CA 1
ATOM 1147 C C . TYR A 1 140 ? -8.502 8.985 3.832 1.00 96.88 140 TYR A C 1
ATOM 1149 O O . TYR A 1 140 ? -7.711 8.045 3.747 1.00 96.88 140 TYR A O 1
ATOM 1157 N N . LYS A 1 141 ? -9.779 8.824 4.182 1.00 96.81 141 LYS A N 1
ATOM 1158 C CA . LYS A 1 141 ? -10.421 7.509 4.249 1.00 96.81 141 LYS A CA 1
ATOM 1159 C C . LYS A 1 141 ? -10.778 7.083 2.836 1.00 96.81 141 LYS A C 1
ATOM 1161 O O . LYS A 1 141 ? -11.517 7.807 2.175 1.00 96.81 141 LYS A O 1
ATOM 1166 N N . MET A 1 142 ? -10.269 5.934 2.421 1.00 96.44 142 MET A N 1
ATOM 1167 C CA . MET A 1 142 ? -10.540 5.383 1.098 1.00 96.44 142 MET A CA 1
ATOM 1168 C C . MET A 1 142 ? -11.837 4.570 1.111 1.00 96.44 142 MET A C 1
ATOM 1170 O O . MET A 1 142 ? -12.244 4.050 2.156 1.00 96.44 142 MET A O 1
ATOM 1174 N N . GLN A 1 143 ? -12.478 4.470 -0.047 1.00 96.12 143 GLN A N 1
ATOM 1175 C CA . GLN A 1 143 ? -13.575 3.547 -0.322 1.00 96.12 143 GLN A CA 1
ATOM 1176 C C . GLN A 1 143 ? -13.050 2.234 -0.909 1.00 96.12 143 GLN A C 1
ATOM 1178 O O . GLN A 1 143 ? -11.914 2.156 -1.366 1.00 96.12 143 GLN A O 1
ATOM 1183 N N . GLU A 1 144 ? -13.900 1.208 -0.934 1.00 95.44 144 GLU A N 1
ATOM 1184 C CA . GLU A 1 144 ? -13.521 -0.114 -1.446 1.00 95.44 144 GLU A CA 1
ATOM 1185 C C . GLU A 1 144 ? -13.064 -0.079 -2.905 1.00 95.44 144 GLU A C 1
ATOM 1187 O O . GLU A 1 144 ? -11.988 -0.582 -3.224 1.00 95.44 144 GLU A O 1
ATOM 1192 N N . SER A 1 145 ? -13.787 0.657 -3.752 1.00 94.75 145 SER A N 1
ATOM 1193 C CA . SER A 1 145 ? -13.399 0.893 -5.146 1.00 94.75 145 SER A CA 1
ATOM 1194 C C . SER A 1 145 ? -12.012 1.522 -5.283 1.00 94.75 145 SER A C 1
ATOM 1196 O O . SER A 1 145 ? -11.290 1.227 -6.229 1.00 94.75 145 SER A O 1
ATOM 1198 N N . ASP A 1 146 ? -11.609 2.370 -4.333 1.00 94.19 146 ASP A N 1
ATOM 1199 C CA . ASP A 1 146 ? -10.339 3.082 -4.420 1.00 94.19 146 ASP A CA 1
ATOM 1200 C C . ASP A 1 146 ? -9.153 2.115 -4.296 1.00 94.19 146 ASP A C 1
ATOM 1202 O O . ASP A 1 146 ? -8.194 2.230 -5.055 1.00 94.19 146 ASP A O 1
ATOM 1206 N N . TRP A 1 147 ? -9.197 1.140 -3.379 1.00 93.69 147 TRP A N 1
ATOM 1207 C CA . TRP A 1 147 ? -8.109 0.160 -3.248 1.00 93.69 147 TRP A CA 1
ATOM 1208 C C . TRP A 1 147 ? -8.232 -1.046 -4.175 1.00 93.69 147 TRP A C 1
ATOM 1210 O O . TRP A 1 147 ? -7.226 -1.710 -4.415 1.00 93.69 147 TRP A O 1
ATOM 1220 N N . GLU A 1 148 ? -9.418 -1.316 -4.717 1.00 91.75 148 GLU A N 1
ATOM 1221 C CA . GLU A 1 148 ? -9.601 -2.293 -5.796 1.00 91.75 148 GLU A CA 1
ATOM 1222 C C . GLU A 1 148 ? -9.054 -1.785 -7.136 1.00 91.75 148 GLU A C 1
ATOM 1224 O O . GLU A 1 148 ? -8.505 -2.563 -7.908 1.00 91.75 148 GLU A O 1
ATOM 1229 N N . GLU A 1 149 ? -9.152 -0.480 -7.407 1.00 90.81 149 GLU A N 1
ATOM 1230 C CA . GLU A 1 149 ? -8.575 0.132 -8.612 1.00 90.81 149 GLU A CA 1
ATOM 1231 C C . GLU A 1 149 ? -7.054 0.350 -8.507 1.00 90.81 149 GLU A C 1
ATOM 1233 O O . GLU A 1 149 ? -6.374 0.497 -9.526 1.00 90.81 149 GLU A O 1
ATOM 1238 N N . HIS A 1 150 ? -6.506 0.385 -7.286 1.00 91.88 150 HIS A N 1
ATOM 1239 C CA . HIS A 1 150 ? -5.102 0.702 -7.019 1.00 91.88 150 HIS A CA 1
ATOM 1240 C C . HIS A 1 150 ? -4.387 -0.443 -6.284 1.00 91.88 150 HIS A C 1
ATOM 1242 O O . HIS A 1 150 ? -4.105 -0.370 -5.084 1.00 91.88 150 HIS A O 1
ATOM 1248 N N . ASP A 1 151 ? -3.985 -1.464 -7.049 1.00 90.62 151 ASP A N 1
ATOM 1249 C CA . ASP A 1 151 ? -3.329 -2.702 -6.583 1.00 90.62 151 ASP A CA 1
ATOM 1250 C C . ASP A 1 151 ? -2.118 -2.506 -5.654 1.00 90.62 151 ASP A C 1
ATOM 1252 O O . ASP A 1 151 ? -1.730 -3.409 -4.905 1.00 90.62 151 ASP A O 1
ATOM 1256 N N . TRP A 1 152 ? -1.483 -1.332 -5.690 1.00 93.69 152 TRP A N 1
ATOM 1257 C CA . TRP A 1 152 ? -0.327 -1.043 -4.849 1.00 93.69 152 TRP A CA 1
ATOM 1258 C C . TRP A 1 152 ? -0.670 -1.012 -3.354 1.00 93.69 152 TRP A C 1
ATOM 1260 O O . TRP A 1 152 ? 0.193 -1.326 -2.535 1.00 93.69 152 TRP A O 1
ATOM 1270 N N . ILE A 1 153 ? -1.921 -0.715 -2.982 1.00 96.19 153 ILE A N 1
ATOM 1271 C CA . ILE A 1 153 ? -2.367 -0.787 -1.583 1.00 96.19 153 ILE A CA 1
ATOM 1272 C C . ILE A 1 153 ? -2.271 -2.232 -1.092 1.00 96.19 153 ILE A C 1
ATOM 1274 O O . ILE A 1 153 ? -1.676 -2.505 -0.046 1.00 96.19 153 ILE A O 1
ATOM 1278 N N . ARG A 1 154 ? -2.781 -3.178 -1.889 1.00 96.19 154 ARG A N 1
ATOM 1279 C CA . ARG A 1 154 ? -2.655 -4.606 -1.594 1.00 96.19 154 ARG A CA 1
ATOM 1280 C C . ARG A 1 154 ? -1.190 -5.033 -1.543 1.00 96.19 154 ARG A C 1
ATOM 1282 O O . ARG A 1 154 ? -0.811 -5.762 -0.632 1.00 96.19 154 ARG A O 1
ATOM 1289 N N . LEU A 1 155 ? -0.358 -4.554 -2.468 1.00 94.50 155 LEU A N 1
ATOM 1290 C CA . LEU A 1 155 ? 1.078 -4.842 -2.461 1.00 94.50 155 LEU A CA 1
ATOM 1291 C C . LEU A 1 155 ? 1.752 -4.406 -1.149 1.00 94.50 155 LEU A C 1
ATOM 1293 O O . LEU A 1 155 ? 2.561 -5.154 -0.608 1.00 94.50 155 LEU A O 1
ATOM 1297 N N . TYR A 1 156 ? 1.424 -3.225 -0.621 1.00 95.06 156 TYR A N 1
ATOM 1298 C CA . TYR A 1 156 ? 2.026 -2.726 0.621 1.00 95.06 156 TYR A CA 1
ATOM 1299 C C . TYR A 1 156 ? 1.608 -3.561 1.831 1.00 95.06 156 TYR A C 1
ATOM 1301 O O . TYR A 1 156 ? 2.452 -3.894 2.661 1.00 95.06 156 TYR A O 1
ATOM 1309 N N . MET A 1 157 ? 0.336 -3.966 1.889 1.00 95.44 157 MET A N 1
ATOM 1310 C CA . MET A 1 157 ? -0.155 -4.920 2.886 1.00 95.44 157 MET A CA 1
ATOM 1311 C C . MET A 1 157 ? 0.586 -6.263 2.793 1.00 95.44 157 MET A C 1
ATOM 1313 O O . MET A 1 157 ? 1.074 -6.758 3.805 1.00 95.44 157 MET A O 1
ATOM 1317 N N . GLU A 1 158 ? 0.713 -6.836 1.589 1.00 93.06 158 GLU A N 1
ATOM 1318 C CA . GLU A 1 158 ? 1.413 -8.111 1.360 1.00 93.06 158 GLU A CA 1
ATOM 1319 C C . GLU A 1 158 ? 2.877 -8.049 1.832 1.00 93.06 158 GLU A C 1
ATOM 1321 O O . GLU A 1 158 ? 3.376 -9.005 2.424 1.00 93.06 158 GLU A O 1
ATOM 1326 N N . ILE A 1 159 ? 3.559 -6.923 1.605 1.00 89.56 159 ILE A N 1
ATOM 1327 C CA . ILE A 1 159 ? 4.940 -6.695 2.050 1.00 89.56 159 ILE A CA 1
ATOM 1328 C C . ILE A 1 159 ? 5.026 -6.579 3.573 1.00 89.56 159 ILE A C 1
ATOM 1330 O O . ILE A 1 159 ? 5.890 -7.215 4.176 1.00 89.56 159 ILE A O 1
ATOM 1334 N N . ALA A 1 160 ? 4.151 -5.785 4.196 1.00 89.88 160 ALA A N 1
ATOM 1335 C CA . ALA A 1 160 ? 4.140 -5.611 5.647 1.00 89.88 160 ALA A CA 1
ATOM 1336 C C . ALA A 1 160 ? 3.873 -6.944 6.367 1.00 89.88 160 ALA A C 1
ATOM 1338 O O . ALA A 1 160 ? 4.585 -7.286 7.310 1.00 89.88 160 ALA A O 1
ATOM 1339 N N . PHE A 1 161 ? 2.918 -7.734 5.866 1.00 89.31 161 PHE A N 1
ATOM 1340 C CA . PHE A 1 161 ? 2.619 -9.073 6.377 1.00 89.31 161 PHE A CA 1
ATOM 1341 C C . PHE A 1 161 ? 3.772 -10.063 6.160 1.00 89.31 161 PHE A C 1
ATOM 1343 O O . PHE A 1 161 ? 4.129 -10.825 7.053 1.00 89.31 161 PHE A O 1
ATOM 1350 N N . PHE A 1 162 ? 4.401 -10.046 4.981 1.00 85.12 162 PHE A N 1
ATOM 1351 C CA . PHE A 1 162 ? 5.574 -10.882 4.719 1.00 85.12 162 PHE A CA 1
ATOM 1352 C C . PHE A 1 162 ? 6.737 -10.551 5.669 1.00 85.12 162 PHE A C 1
ATOM 1354 O O . PHE A 1 162 ? 7.478 -11.434 6.094 1.00 85.12 162 PHE A O 1
ATOM 1361 N N . ASN A 1 163 ? 6.907 -9.275 6.018 1.00 79.81 163 ASN A N 1
ATOM 1362 C CA . ASN A 1 163 ? 7.986 -8.838 6.896 1.00 79.81 163 ASN A CA 1
ATOM 1363 C C . ASN A 1 163 ? 7.764 -9.166 8.372 1.00 79.81 163 ASN A C 1
ATOM 1365 O O . ASN A 1 163 ? 8.759 -9.265 9.086 1.00 79.81 163 ASN A O 1
ATOM 1369 N N . SER A 1 164 ? 6.522 -9.363 8.828 1.00 77.69 164 SER A N 1
ATOM 1370 C CA . SER A 1 164 ? 6.274 -9.686 10.238 1.00 77.69 164 SER A CA 1
ATOM 1371 C C . SER A 1 164 ? 6.788 -11.067 10.638 1.00 77.69 164 SER A C 1
ATOM 1373 O O . SER A 1 164 ? 7.198 -11.241 11.781 1.00 77.69 164 SER A O 1
ATOM 1375 N N . ASP A 1 165 ? 6.808 -12.036 9.715 1.00 72.38 165 ASP A N 1
ATOM 1376 C CA . ASP A 1 165 ? 7.426 -13.344 9.961 1.00 72.38 165 ASP A CA 1
ATOM 1377 C C . ASP A 1 165 ? 7.890 -14.016 8.664 1.00 72.38 165 ASP A C 1
ATOM 1379 O O . ASP A 1 165 ? 7.247 -14.923 8.144 1.00 72.38 165 ASP A O 1
ATOM 1383 N N . ARG A 1 166 ? 9.063 -13.608 8.170 1.00 68.44 166 ARG A N 1
ATOM 1384 C CA . ARG A 1 166 ? 9.643 -14.076 6.896 1.00 68.44 166 ARG A CA 1
ATOM 1385 C C . ARG A 1 166 ? 9.912 -15.588 6.816 1.00 68.44 166 ARG A C 1
ATOM 1387 O O . ARG A 1 166 ? 10.328 -16.065 5.757 1.00 68.44 166 ARG A O 1
ATOM 1394 N N . TRP A 1 167 ? 9.746 -16.327 7.912 1.00 62.28 167 TRP A N 1
ATOM 1395 C CA . TRP A 1 167 ? 10.006 -17.765 7.988 1.00 62.28 167 TRP A CA 1
ATOM 1396 C C . TRP A 1 167 ? 8.768 -18.613 7.687 1.00 62.28 167 TRP A C 1
ATOM 1398 O O . TRP A 1 167 ? 8.900 -19.815 7.445 1.00 62.28 167 TRP A O 1
ATOM 1408 N N . LEU A 1 168 ? 7.576 -18.009 7.663 1.00 65.25 168 LEU A N 1
ATOM 1409 C CA . LEU A 1 168 ? 6.334 -18.704 7.350 1.00 65.25 168 LEU A CA 1
ATOM 1410 C C . LEU A 1 168 ? 6.106 -18.814 5.839 1.00 65.25 168 LEU A C 1
ATOM 1412 O O . LEU A 1 168 ? 6.444 -17.934 5.045 1.00 65.25 168 LEU A O 1
ATOM 1416 N N . ASN A 1 169 ? 5.464 -19.907 5.426 1.00 68.88 169 ASN A N 1
ATOM 1417 C CA . ASN A 1 169 ? 4.945 -20.020 4.068 1.00 68.88 169 ASN A CA 1
ATOM 1418 C C . ASN A 1 169 ? 3.641 -19.215 3.968 1.00 68.88 169 ASN A C 1
ATOM 1420 O O . ASN A 1 169 ? 2.554 -19.734 4.219 1.00 68.88 169 ASN A O 1
ATOM 1424 N N . HIS A 1 170 ? 3.760 -17.923 3.672 1.00 71.94 170 HIS A N 1
ATOM 1425 C CA . HIS A 1 170 ? 2.613 -17.023 3.621 1.00 71.94 170 HIS A CA 1
ATOM 1426 C C . HIS A 1 170 ? 1.714 -17.321 2.419 1.00 71.94 170 HIS A C 1
ATOM 1428 O O . HIS A 1 170 ? 2.103 -17.108 1.266 1.00 71.94 170 HIS A O 1
ATOM 1434 N N . ASN A 1 171 ? 0.466 -17.709 2.681 1.00 83.19 171 ASN A N 1
ATOM 1435 C CA . ASN A 1 171 ? -0.585 -17.630 1.678 1.00 83.19 171 ASN A CA 1
ATOM 1436 C C . ASN A 1 171 ? -1.186 -16.219 1.673 1.00 83.19 171 ASN A C 1
ATOM 1438 O O 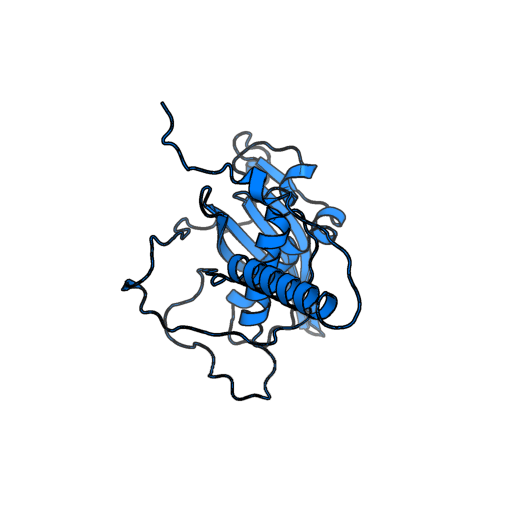. ASN A 1 171 ? -2.039 -15.875 2.485 1.00 83.19 171 ASN A O 1
ATOM 1442 N N . LEU A 1 172 ? -0.745 -15.391 0.729 1.00 88.81 172 LEU A N 1
ATOM 1443 C CA . LEU A 1 172 ? -1.227 -14.012 0.603 1.00 88.81 172 LEU A CA 1
ATOM 1444 C C . LEU A 1 172 ? -2.697 -13.922 0.160 1.00 88.81 172 LEU A C 1
ATOM 1446 O O . LEU A 1 172 ? -3.307 -12.862 0.283 1.00 88.81 172 LEU A O 1
ATOM 1450 N N . SER A 1 173 ? -3.273 -15.011 -0.359 1.00 90.25 173 SER A N 1
ATOM 1451 C CA . SER A 1 173 ? -4.673 -15.055 -0.808 1.00 90.25 173 SER A CA 1
ATOM 1452 C C . SER A 1 173 ? -5.662 -14.990 0.357 1.00 90.25 173 SER A C 1
ATOM 1454 O O . SER A 1 173 ? -6.795 -14.566 0.160 1.00 90.25 173 SER A O 1
ATOM 1456 N N . ASP A 1 174 ? -5.218 -15.350 1.564 1.00 92.38 174 ASP A N 1
ATOM 1457 C CA . ASP A 1 174 ? -6.041 -15.351 2.778 1.00 92.38 174 ASP A CA 1
ATOM 1458 C C . ASP A 1 174 ? -6.185 -13.949 3.397 1.00 92.38 174 ASP A C 1
ATOM 1460 O O . ASP A 1 174 ? -6.893 -13.778 4.389 1.00 92.38 174 ASP A O 1
ATOM 1464 N N . LEU A 1 175 ? -5.513 -12.944 2.820 1.00 94.75 175 LEU A N 1
ATOM 1465 C CA . LEU A 1 175 ? -5.526 -11.563 3.291 1.00 94.75 175 LEU A CA 1
ATOM 1466 C C . LEU A 1 175 ? -6.654 -10.755 2.639 1.00 94.75 175 LEU A C 1
ATOM 1468 O O . LEU A 1 175 ? -6.704 -10.605 1.407 1.00 94.75 175 LEU A O 1
ATOM 1472 N N . LYS A 1 176 ? -7.505 -10.161 3.480 1.00 96.12 176 LYS A N 1
ATOM 1473 C CA . LYS A 1 176 ? -8.632 -9.317 3.075 1.00 96.12 176 LYS A CA 1
ATOM 1474 C C . LYS A 1 176 ? -8.515 -7.913 3.664 1.00 96.12 176 LYS A C 1
ATOM 1476 O O . LYS A 1 176 ? -8.552 -7.743 4.878 1.00 96.12 176 LYS A O 1
ATOM 1481 N N . ILE A 1 177 ? -8.443 -6.906 2.796 1.00 97.88 177 ILE A N 1
ATOM 1482 C CA . ILE A 1 177 ? -8.469 -5.492 3.193 1.00 97.88 177 ILE A CA 1
ATOM 1483 C C . ILE A 1 177 ? -9.867 -5.143 3.716 1.00 97.88 177 ILE A C 1
ATOM 1485 O O . ILE A 1 177 ? -10.868 -5.515 3.107 1.00 97.88 177 ILE A O 1
ATOM 1489 N N . LEU A 1 178 ? -9.923 -4.428 4.839 1.00 97.06 178 LEU A N 1
ATOM 1490 C CA . LEU A 1 178 ? -11.164 -3.937 5.441 1.00 97.06 178 LEU A CA 1
ATOM 1491 C C . LEU A 1 178 ? -11.271 -2.414 5.361 1.00 97.06 178 LEU A C 1
ATOM 1493 O O . LEU A 1 178 ? -12.314 -1.873 5.004 1.00 97.06 178 LEU A O 1
ATOM 1497 N N . ASN A 1 179 ? -10.189 -1.713 5.708 1.00 97.38 179 ASN A N 1
ATOM 1498 C CA . ASN A 1 179 ? -10.161 -0.256 5.740 1.00 97.38 179 ASN A CA 1
ATOM 1499 C C . ASN A 1 179 ? -8.783 0.260 5.354 1.00 97.38 179 ASN A C 1
ATOM 1501 O O . ASN A 1 179 ? -7.765 -0.282 5.787 1.00 97.38 179 ASN A O 1
ATOM 1505 N N . VAL A 1 180 ? -8.766 1.373 4.627 1.00 98.31 180 VAL A N 1
ATOM 1506 C CA . VAL A 1 180 ? -7.533 2.055 4.241 1.00 98.31 180 VAL A CA 1
ATOM 1507 C C . VAL A 1 180 ? -7.639 3.535 4.577 1.00 98.31 180 VAL A C 1
ATOM 1509 O O . VAL A 1 180 ? -8.645 4.192 4.290 1.00 98.31 180 VAL A O 1
ATOM 1512 N N . VAL A 1 181 ? -6.584 4.058 5.193 1.00 98.19 181 VAL A N 1
ATOM 1513 C CA . VAL A 1 181 ? -6.379 5.491 5.389 1.00 98.19 181 VAL A CA 1
ATOM 1514 C C . VAL A 1 181 ? -5.029 5.857 4.803 1.00 98.19 181 VAL A C 1
ATOM 1516 O O . VAL A 1 181 ? -4.031 5.202 5.087 1.00 98.19 181 VAL A O 1
ATOM 1519 N N . VAL A 1 182 ? -4.994 6.914 4.002 1.00 97.81 182 VAL A N 1
ATOM 1520 C CA . VAL A 1 182 ? -3.746 7.491 3.498 1.00 97.81 182 VAL A CA 1
ATOM 1521 C C . VAL A 1 182 ? -3.561 8.855 4.136 1.00 97.81 182 VAL A C 1
ATOM 1523 O O . VAL A 1 182 ? -4.503 9.637 4.207 1.00 97.81 182 VAL A O 1
ATOM 1526 N N . GLU A 1 183 ? -2.358 9.133 4.604 1.00 97.50 183 GLU A N 1
ATOM 1527 C CA . GLU A 1 183 ? -1.935 10.431 5.103 1.00 97.50 183 GLU A CA 1
ATOM 1528 C C . GLU A 1 183 ? -0.875 11.017 4.168 1.00 97.50 183 GLU A C 1
ATOM 1530 O O . GLU A 1 183 ? 0.044 10.320 3.723 1.00 97.50 183 GLU A O 1
ATOM 1535 N N . THR A 1 184 ? -1.031 12.299 3.845 1.00 96.19 184 THR A N 1
ATOM 1536 C CA . THR A 1 184 ? -0.141 13.044 2.948 1.00 96.19 184 THR A CA 1
ATOM 1537 C C . THR A 1 184 ? 0.421 14.275 3.648 1.00 96.19 184 THR A C 1
ATOM 1539 O O . THR A 1 184 ? -0.184 14.815 4.572 1.00 96.19 184 THR A O 1
ATOM 1542 N N . GLU A 1 185 ? 1.581 14.741 3.186 1.00 92.81 185 GLU A N 1
ATOM 1543 C CA . GLU A 1 185 ? 2.226 15.959 3.704 1.00 92.81 185 GLU A CA 1
ATOM 1544 C C . GLU A 1 185 ? 1.503 17.243 3.259 1.00 92.81 185 GLU A C 1
ATOM 1546 O O . GLU A 1 185 ? 1.565 18.270 3.929 1.00 92.81 185 GLU A O 1
ATOM 1551 N N . GLU A 1 186 ? 0.790 17.180 2.133 1.00 92.62 186 GLU A N 1
ATOM 1552 C CA . GLU A 1 186 ? 0.085 18.306 1.518 1.00 92.62 186 GLU A CA 1
ATOM 1553 C C . GLU A 1 186 ? -1.418 18.024 1.411 1.00 92.62 186 GLU A C 1
ATOM 1555 O O . GLU A 1 186 ? -1.841 16.871 1.309 1.00 92.62 186 GLU A O 1
ATOM 1560 N N . ASN A 1 187 ? -2.235 19.079 1.382 1.00 94.31 187 ASN A N 1
ATOM 1561 C CA . ASN A 1 187 ? -3.664 18.958 1.106 1.00 94.31 187 ASN A CA 1
ATOM 1562 C C . ASN A 1 187 ? -3.887 18.756 -0.401 1.00 94.31 187 ASN A C 1
ATOM 1564 O O . ASN A 1 187 ? -3.648 19.668 -1.195 1.00 94.31 187 ASN A O 1
ATOM 1568 N N . LEU A 1 188 ? -4.342 17.567 -0.788 1.00 92.88 188 LEU A N 1
ATOM 1569 C CA . LEU A 1 188 ? -4.496 17.130 -2.169 1.00 92.88 188 LEU A CA 1
ATOM 1570 C C . LEU A 1 188 ? -5.969 16.822 -2.474 1.00 92.88 188 LEU A C 1
ATOM 1572 O O . LEU A 1 188 ? -6.699 16.341 -1.603 1.00 92.88 188 LEU A O 1
ATOM 1576 N N . PRO A 1 189 ? -6.428 17.018 -3.723 1.00 93.31 189 PRO A N 1
ATOM 1577 C CA . PRO A 1 189 ? -7.714 16.485 -4.153 1.00 93.31 189 PRO A CA 1
ATOM 1578 C C . PRO A 1 189 ? -7.758 14.964 -3.962 1.00 93.31 189 PRO A C 1
ATOM 1580 O O . PRO A 1 189 ? -6.815 14.266 -4.341 1.00 93.31 189 PRO A O 1
ATOM 1583 N N . HIS A 1 190 ? -8.861 14.445 -3.421 1.00 89.69 190 HIS A N 1
ATOM 1584 C CA . HIS A 1 190 ? -9.004 13.032 -3.042 1.00 89.69 190 HIS A CA 1
ATOM 1585 C C . HIS A 1 190 ? -8.627 12.063 -4.182 1.00 89.69 190 HIS A C 1
ATOM 1587 O O . HIS A 1 190 ? -7.842 11.139 -3.995 1.00 89.69 190 HIS A O 1
ATOM 1593 N N . GLU A 1 191 ? -9.088 12.353 -5.399 1.00 87.81 191 GLU A N 1
ATOM 1594 C CA . GLU A 1 191 ? -8.828 11.588 -6.630 1.00 87.81 191 GLU A CA 1
ATOM 1595 C C . GLU A 1 191 ? -7.351 11.517 -7.058 1.00 87.81 191 GLU A C 1
ATOM 1597 O O . GLU A 1 191 ? -6.975 10.680 -7.882 1.00 87.81 191 GLU A O 1
ATOM 1602 N N . THR A 1 192 ? -6.510 12.408 -6.528 1.00 90.69 192 THR A N 1
ATOM 1603 C CA . THR A 1 192 ? -5.078 12.472 -6.845 1.00 90.69 192 THR A CA 1
ATOM 1604 C C . THR A 1 192 ? -4.211 11.741 -5.833 1.00 90.69 192 THR A C 1
ATOM 1606 O O . THR A 1 192 ? -3.093 11.360 -6.178 1.00 90.69 192 THR A O 1
ATOM 1609 N N . VAL A 1 193 ? -4.718 11.491 -4.619 1.00 93.06 193 VAL A N 1
ATOM 1610 C CA . VAL A 1 193 ? -3.949 10.889 -3.519 1.00 93.06 193 VAL A CA 1
ATOM 1611 C C . VAL A 1 193 ? -3.350 9.556 -3.962 1.00 93.06 193 VAL A C 1
ATOM 1613 O O . VAL A 1 193 ? -2.134 9.377 -3.895 1.00 93.06 193 VAL A O 1
ATOM 1616 N N . LEU A 1 194 ? -4.177 8.667 -4.523 1.00 92.12 194 LEU A N 1
ATOM 1617 C CA . LEU A 1 194 ? -3.747 7.323 -4.922 1.00 92.12 194 LEU A CA 1
ATOM 1618 C C . LEU A 1 194 ? -2.976 7.259 -6.247 1.00 92.12 194 LEU A C 1
ATOM 1620 O O . LEU A 1 194 ? -2.251 6.292 -6.489 1.00 92.12 194 LEU A O 1
ATOM 1624 N N . LYS A 1 195 ? -3.097 8.299 -7.078 1.00 90.31 195 LYS A N 1
ATOM 1625 C CA . LYS A 1 195 ? -2.407 8.423 -8.374 1.00 90.31 195 LYS A CA 1
ATOM 1626 C C . LYS A 1 195 ? -1.058 9.124 -8.251 1.00 90.31 195 LYS A C 1
ATOM 1628 O O . LYS A 1 195 ? -0.215 9.016 -9.137 1.00 90.31 195 LYS A O 1
ATOM 1633 N N . SER A 1 196 ? -0.842 9.860 -7.164 1.00 85.00 196 SER A N 1
ATOM 1634 C CA . SER A 1 196 ? 0.385 10.616 -6.957 1.00 85.00 196 SER A CA 1
ATOM 1635 C C . SER A 1 196 ? 1.543 9.705 -6.549 1.00 85.00 196 SER A C 1
ATOM 1637 O O . SER A 1 196 ? 1.446 8.887 -5.629 1.00 85.00 196 SER A O 1
ATOM 1639 N N . PHE A 1 197 ? 2.681 9.868 -7.222 1.00 88.38 197 PHE A N 1
ATOM 1640 C CA . PHE A 1 197 ? 3.924 9.196 -6.856 1.00 88.38 197 PHE A CA 1
ATOM 1641 C C . PHE A 1 197 ? 4.741 10.055 -5.888 1.00 88.38 197 PHE A C 1
ATOM 1643 O O . PHE A 1 197 ? 5.772 10.624 -6.238 1.00 88.38 197 PHE A O 1
ATOM 1650 N N . ARG A 1 198 ? 4.202 10.222 -4.678 1.00 89.88 198 ARG A N 1
ATOM 1651 C CA . ARG A 1 198 ? 4.725 11.108 -3.627 1.00 89.88 198 ARG A CA 1
ATOM 1652 C C . ARG A 1 198 ? 4.880 10.374 -2.302 1.00 89.88 198 ARG A C 1
ATOM 1654 O O . ARG A 1 198 ? 4.428 9.229 -2.169 1.00 89.88 198 ARG A O 1
ATOM 1661 N N . ASN A 1 199 ? 5.477 11.061 -1.332 1.00 92.81 199 ASN A N 1
ATOM 1662 C CA . ASN A 1 199 ? 5.497 10.621 0.053 1.00 92.81 199 ASN A CA 1
ATOM 1663 C C . ASN A 1 199 ? 4.069 10.406 0.551 1.00 92.81 199 ASN A C 1
ATOM 1665 O O . ASN A 1 199 ? 3.217 11.285 0.409 1.00 92.81 199 ASN A O 1
ATOM 1669 N N . VAL A 1 200 ? 3.813 9.224 1.100 1.00 95.62 200 VAL A N 1
ATOM 1670 C CA . VAL A 1 200 ? 2.524 8.877 1.699 1.00 95.62 200 VAL A CA 1
ATOM 1671 C C . VAL A 1 200 ? 2.751 7.953 2.882 1.00 95.62 200 VAL A C 1
ATOM 1673 O O . VAL A 1 200 ? 3.647 7.106 2.858 1.00 95.62 200 VAL A O 1
ATOM 1676 N N . LEU A 1 201 ? 1.905 8.085 3.894 1.00 97.06 201 LEU A N 1
ATOM 1677 C CA . LEU A 1 201 ? 1.800 7.128 4.981 1.00 97.06 201 LEU A CA 1
ATOM 1678 C C . LEU A 1 201 ? 0.464 6.398 4.865 1.00 97.06 201 LEU A C 1
ATOM 1680 O O . LEU A 1 201 ? -0.589 7.020 4.774 1.00 97.06 201 LEU A O 1
ATOM 1684 N N . VAL A 1 202 ? 0.507 5.073 4.823 1.00 97.75 202 VAL A N 1
ATOM 1685 C CA . VAL A 1 202 ? -0.644 4.236 4.491 1.00 97.75 202 VAL A CA 1
ATOM 1686 C C . VAL A 1 202 ? -0.944 3.329 5.669 1.00 97.75 202 VAL A C 1
ATOM 1688 O O . VAL A 1 202 ? -0.094 2.555 6.099 1.00 97.75 202 VAL A O 1
ATOM 1691 N N . TYR A 1 203 ? -2.167 3.417 6.171 1.00 98.19 203 TYR A N 1
ATOM 1692 C CA . TYR A 1 203 ? -2.704 2.566 7.220 1.00 98.19 203 TYR A CA 1
ATOM 1693 C C . TYR A 1 203 ? -3.702 1.601 6.590 1.00 98.19 203 TYR A C 1
ATOM 1695 O O . TYR A 1 203 ? -4.669 2.032 5.960 1.00 98.19 203 TYR A O 1
ATOM 1703 N N . ILE A 1 204 ? -3.483 0.302 6.762 1.00 98.25 204 ILE A N 1
ATOM 1704 C CA . ILE A 1 204 ? -4.307 -0.749 6.164 1.00 98.25 204 ILE A CA 1
ATOM 1705 C C . ILE A 1 204 ? -4.757 -1.683 7.276 1.00 98.25 204 ILE A C 1
ATOM 1707 O O . ILE A 1 204 ? -3.936 -2.373 7.872 1.00 98.25 204 ILE A O 1
ATOM 1711 N N . ARG A 1 205 ? -6.059 -1.720 7.558 1.00 97.50 205 ARG A N 1
ATOM 1712 C CA . ARG A 1 205 ? -6.653 -2.732 8.432 1.00 97.50 205 ARG A CA 1
ATOM 1713 C C . ARG A 1 205 ? -7.068 -3.905 7.563 1.00 97.50 205 ARG A C 1
ATOM 1715 O O . ARG A 1 205 ? -7.773 -3.708 6.569 1.00 97.50 205 ARG A O 1
ATOM 1722 N N . TYR A 1 206 ? -6.618 -5.098 7.917 1.00 96.88 206 TYR A N 1
ATOM 1723 C CA . TYR A 1 206 ? -6.874 -6.296 7.138 1.00 96.88 206 TYR A CA 1
ATOM 1724 C C . TYR A 1 206 ? -6.995 -7.523 8.032 1.00 96.88 206 TYR A C 1
ATOM 1726 O O . TYR A 1 206 ? -6.463 -7.574 9.138 1.00 96.88 206 TYR A O 1
ATOM 1734 N N . ASP A 1 207 ? -7.697 -8.510 7.507 1.00 95.50 207 ASP A N 1
ATOM 1735 C CA . ASP A 1 207 ? -7.929 -9.792 8.143 1.00 95.50 207 ASP A CA 1
ATOM 1736 C C . ASP A 1 207 ? -7.114 -10.872 7.434 1.00 95.50 207 ASP A C 1
ATOM 1738 O O . ASP A 1 207 ? -7.002 -10.872 6.206 1.00 95.50 207 ASP A O 1
ATOM 1742 N N . GLN A 1 208 ? -6.572 -11.808 8.206 1.00 93.94 208 GLN A N 1
ATOM 1743 C CA . GLN A 1 208 ? -5.979 -13.046 7.721 1.00 93.94 208 GLN A CA 1
ATOM 1744 C C . GLN A 1 208 ? -6.910 -14.206 8.069 1.00 93.94 208 GLN A C 1
ATOM 1746 O O . GLN A 1 208 ? -7.128 -14.505 9.245 1.00 93.94 208 GLN A O 1
ATOM 1751 N N . TYR A 1 209 ? -7.428 -14.887 7.052 1.00 91.88 209 TYR A N 1
ATOM 1752 C CA . TYR A 1 209 ? -8.228 -16.089 7.245 1.00 91.88 209 TYR A CA 1
ATOM 1753 C C . TYR A 1 209 ? -7.349 -17.278 7.666 1.00 91.88 209 TYR A C 1
ATOM 1755 O O . TYR A 1 209 ? -6.358 -17.585 7.009 1.00 91.88 209 TYR A O 1
ATOM 1763 N N . LEU A 1 210 ? -7.719 -17.955 8.757 1.00 89.12 210 LEU A N 1
ATOM 1764 C CA . LEU A 1 210 ? -7.000 -19.111 9.313 1.00 89.12 210 LEU A CA 1
ATOM 1765 C C . LEU A 1 210 ? -7.807 -20.416 9.195 1.00 89.12 210 LEU A C 1
ATOM 1767 O O . LEU A 1 210 ? -7.551 -21.392 9.898 1.00 89.12 210 LEU A O 1
ATOM 1771 N N . GLY A 1 211 ? -8.808 -20.464 8.312 1.00 87.44 211 GLY A N 1
ATOM 1772 C CA . GLY A 1 211 ? -9.652 -21.647 8.169 1.00 87.44 211 GLY A CA 1
ATOM 1773 C C . GLY A 1 211 ? -10.605 -21.821 9.353 1.00 87.44 211 GLY A C 1
ATOM 1774 O O . GLY A 1 211 ? -11.362 -20.914 9.701 1.00 87.44 211 GLY A O 1
ATOM 1775 N N . ALA A 1 212 ? -10.583 -23.010 9.958 1.00 85.88 212 ALA A N 1
ATOM 1776 C CA . ALA A 1 212 ? -11.413 -23.342 11.117 1.00 85.88 212 ALA A CA 1
ATOM 1777 C C . ALA A 1 212 ? -11.016 -22.566 12.386 1.00 85.88 212 ALA A C 1
ATOM 1779 O O . ALA A 1 212 ? -11.852 -22.394 13.271 1.00 85.88 212 ALA A O 1
ATOM 1780 N N . ASP A 1 213 ? -9.782 -22.057 12.441 1.00 83.62 213 ASP A N 1
ATOM 1781 C CA . ASP A 1 213 ? -9.245 -21.313 13.586 1.00 83.62 213 ASP A CA 1
ATOM 1782 C C . ASP A 1 213 ? -9.683 -19.835 13.593 1.00 83.62 213 ASP A C 1
ATOM 1784 O O . ASP A 1 213 ? -9.323 -19.070 14.486 1.00 83.62 213 ASP A O 1
ATOM 1788 N N . GLY A 1 214 ? -10.502 -19.429 12.615 1.00 89.56 214 GLY A N 1
ATOM 1789 C CA . GLY A 1 214 ? -11.113 -18.108 12.549 1.00 89.56 214 GLY A CA 1
ATOM 1790 C C . GLY A 1 214 ? -10.298 -17.110 11.734 1.00 89.56 214 GLY A C 1
ATOM 1791 O O . GLY A 1 214 ? -9.859 -17.403 10.619 1.00 89.56 214 GLY A O 1
ATOM 1792 N N . VAL A 1 215 ? -10.173 -15.890 12.257 1.00 92.88 215 VAL A N 1
ATOM 1793 C CA . VAL A 1 215 ? -9.567 -14.755 11.556 1.00 92.88 215 VAL A CA 1
ATOM 1794 C C . VAL A 1 215 ? -8.619 -14.027 12.497 1.00 92.88 215 VAL A C 1
ATOM 1796 O O . VAL A 1 215 ? -8.994 -13.696 13.619 1.00 92.88 215 VAL A O 1
ATOM 1799 N N . CYS A 1 216 ? -7.403 -13.756 12.030 1.00 91.62 216 CYS A N 1
ATOM 1800 C CA . CYS A 1 216 ? -6.449 -12.912 12.735 1.00 91.62 216 CYS A CA 1
ATOM 1801 C C . CYS A 1 216 ? -6.526 -11.485 12.182 1.00 91.62 216 CYS A C 1
ATOM 1803 O O . CYS A 1 216 ? -6.447 -11.287 10.969 1.00 91.62 216 CYS A O 1
ATOM 1805 N N . LYS A 1 217 ? -6.705 -10.499 13.063 1.00 94.94 217 LYS A N 1
ATOM 1806 C CA . LYS A 1 217 ? -6.881 -9.091 12.691 1.00 94.94 217 LYS A CA 1
ATOM 1807 C C . LYS A 1 217 ? -5.542 -8.366 12.734 1.00 94.94 217 LYS A C 1
ATOM 1809 O O . LYS A 1 217 ? -4.831 -8.426 13.739 1.00 94.94 217 LYS A O 1
ATOM 1814 N N . HIS A 1 218 ? -5.239 -7.615 11.684 1.00 94.75 218 HIS A N 1
ATOM 1815 C CA . HIS A 1 218 ? -3.967 -6.921 11.518 1.00 94.75 218 HIS A CA 1
ATOM 1816 C C . HIS A 1 218 ? -4.154 -5.456 11.122 1.00 94.75 218 HIS A C 1
ATOM 1818 O O . HIS A 1 218 ? -5.150 -5.058 10.507 1.00 94.75 218 HIS A O 1
ATOM 1824 N N . ILE A 1 219 ? -3.146 -4.649 11.440 1.00 96.00 219 ILE A N 1
ATOM 1825 C CA . ILE A 1 219 ? -2.942 -3.308 10.897 1.00 96.00 219 ILE A CA 1
ATOM 1826 C C . ILE A 1 219 ? -1.539 -3.251 10.302 1.00 96.00 219 ILE A C 1
ATOM 1828 O O . ILE A 1 219 ? -0.560 -3.416 11.021 1.00 96.00 219 ILE A O 1
ATOM 1832 N N . ALA A 1 220 ? -1.439 -2.960 9.009 1.00 95.69 220 ALA A N 1
ATOM 1833 C CA . ALA A 1 220 ? -0.187 -2.564 8.382 1.00 95.69 220 ALA A CA 1
ATOM 1834 C C . ALA A 1 220 ? -0.074 -1.037 8.366 1.00 95.69 220 ALA A C 1
ATOM 1836 O O . ALA A 1 220 ? -1.029 -0.339 8.014 1.00 95.69 220 ALA A O 1
ATOM 1837 N N . ILE A 1 221 ? 1.101 -0.527 8.720 1.00 95.25 221 ILE A N 1
ATOM 1838 C CA . ILE A 1 221 ? 1.449 0.892 8.632 1.00 95.25 221 ILE A CA 1
ATOM 1839 C C . ILE A 1 221 ? 2.682 0.975 7.748 1.00 95.25 221 ILE A C 1
ATOM 1841 O O . ILE A 1 221 ? 3.730 0.453 8.111 1.00 95.25 221 ILE A O 1
ATOM 1845 N N . VAL A 1 222 ? 2.543 1.581 6.571 1.00 94.00 222 VAL A N 1
ATOM 1846 C CA . VAL A 1 222 ? 3.590 1.607 5.545 1.00 94.00 222 VAL A CA 1
ATOM 1847 C C . VAL A 1 222 ? 3.825 3.037 5.091 1.00 94.00 222 VAL A C 1
ATOM 1849 O O . VAL A 1 222 ? 2.925 3.681 4.547 1.00 94.00 222 VAL A O 1
ATOM 1852 N N . ARG A 1 223 ? 5.044 3.538 5.280 1.00 92.50 223 ARG A N 1
ATOM 1853 C CA . ARG A 1 223 ? 5.502 4.798 4.703 1.00 92.50 223 ARG A CA 1
ATOM 1854 C C . ARG A 1 223 ? 6.183 4.530 3.369 1.00 92.50 223 ARG A C 1
ATOM 1856 O O . ARG A 1 223 ? 7.108 3.727 3.281 1.00 92.50 223 ARG A O 1
ATOM 1863 N N . ARG A 1 224 ? 5.734 5.235 2.334 1.00 92.06 224 ARG A N 1
ATOM 1864 C CA . ARG A 1 224 ? 6.484 5.405 1.091 1.00 92.06 224 ARG A CA 1
ATOM 1865 C C . ARG A 1 224 ? 7.174 6.756 1.142 1.00 92.06 224 ARG A C 1
ATOM 1867 O O . ARG A 1 224 ? 6.488 7.770 1.256 1.00 92.06 224 ARG A O 1
ATOM 1874 N N . THR A 1 225 ? 8.483 6.771 0.945 1.00 86.81 225 THR A N 1
ATOM 1875 C CA . THR A 1 225 ? 9.254 7.986 0.671 1.00 86.81 225 THR A CA 1
ATOM 1876 C C . THR A 1 225 ? 9.813 7.925 -0.747 1.00 86.81 225 THR A C 1
ATOM 1878 O O . THR A 1 225 ? 10.225 6.866 -1.229 1.00 86.81 225 THR A O 1
ATOM 1881 N N . VAL A 1 226 ? 9.753 9.051 -1.457 1.00 85.69 226 VAL A N 1
ATOM 1882 C CA . VAL A 1 226 ? 10.185 9.164 -2.853 1.00 85.69 226 VAL A CA 1
ATOM 1883 C C . VAL A 1 226 ? 11.224 10.270 -2.965 1.00 85.69 226 VAL A C 1
ATOM 1885 O O . VAL A 1 226 ? 10.935 11.435 -2.699 1.00 85.69 226 VAL A O 1
ATOM 1888 N N . GLU A 1 227 ? 12.427 9.912 -3.404 1.00 80.75 227 GLU A N 1
ATOM 1889 C CA . GLU A 1 227 ? 13.487 10.882 -3.666 1.00 80.75 227 GLU A CA 1
ATOM 1890 C C . GLU A 1 227 ? 13.139 11.714 -4.907 1.00 80.75 227 GLU A C 1
ATOM 1892 O O . GLU A 1 227 ? 12.853 11.172 -5.977 1.00 80.75 227 GLU A O 1
ATOM 1897 N N . LEU A 1 228 ? 13.191 13.040 -4.795 1.00 78.56 228 LEU A N 1
ATOM 1898 C CA . LEU A 1 228 ? 12.696 13.943 -5.838 1.00 78.56 228 LEU A CA 1
ATOM 1899 C C . LEU A 1 228 ? 13.507 13.861 -7.135 1.00 78.56 228 LEU A C 1
ATOM 1901 O O . LEU A 1 228 ? 12.950 14.047 -8.215 1.00 78.56 228 LEU A O 1
ATOM 1905 N N . THR A 1 229 ? 14.813 13.597 -7.035 1.00 76.06 229 THR A N 1
ATOM 1906 C CA . THR A 1 229 ? 15.715 13.645 -8.199 1.00 76.06 229 THR A CA 1
ATOM 1907 C C . THR A 1 229 ? 15.795 12.311 -8.934 1.00 76.06 229 THR A C 1
ATOM 1909 O O . THR A 1 229 ? 15.761 12.261 -10.161 1.00 76.06 229 THR A O 1
ATOM 1912 N N . THR A 1 230 ? 15.955 11.217 -8.193 1.00 76.88 230 THR A N 1
ATOM 1913 C CA . THR A 1 230 ? 16.145 9.875 -8.764 1.00 76.88 230 THR A CA 1
ATOM 1914 C C . THR A 1 230 ? 14.833 9.108 -8.894 1.00 76.88 230 THR A C 1
ATOM 1916 O O . THR A 1 230 ? 14.777 8.069 -9.561 1.00 76.88 230 THR A O 1
ATOM 1919 N N . HIS A 1 231 ? 13.780 9.587 -8.225 1.00 78.62 231 HIS A N 1
ATOM 1920 C CA . HIS A 1 231 ? 12.544 8.850 -8.000 1.00 78.62 231 HIS A CA 1
ATOM 1921 C C . HIS A 1 231 ? 12.795 7.484 -7.354 1.00 78.62 231 HIS A C 1
ATOM 1923 O O . HIS A 1 231 ? 12.038 6.543 -7.597 1.00 78.62 231 HIS A O 1
ATOM 1929 N N . CYS A 1 232 ? 13.885 7.334 -6.591 1.00 78.38 232 CYS A N 1
ATOM 1930 C CA . CYS A 1 232 ? 14.085 6.157 -5.754 1.00 78.38 232 CYS A CA 1
ATOM 1931 C C . CYS A 1 232 ? 12.958 6.083 -4.726 1.00 78.38 232 CYS A C 1
ATOM 1933 O O . CYS A 1 232 ? 12.484 7.111 -4.246 1.00 78.38 232 CYS A O 1
ATOM 1935 N N . VAL A 1 233 ? 12.528 4.863 -4.422 1.00 82.00 233 VAL A N 1
ATOM 1936 C CA . VAL A 1 233 ? 11.458 4.610 -3.461 1.00 82.00 233 VAL A CA 1
ATOM 1937 C C . VAL A 1 233 ? 12.029 3.828 -2.301 1.00 82.00 233 VAL A C 1
ATOM 1939 O O . VAL A 1 233 ? 12.617 2.770 -2.518 1.00 82.00 233 VAL A O 1
ATOM 1942 N N . CYS A 1 234 ? 11.782 4.311 -1.092 1.00 82.50 234 CYS A N 1
ATOM 1943 C CA . CYS A 1 234 ? 11.919 3.517 0.116 1.00 82.50 234 CYS A CA 1
ATOM 1944 C C . CYS A 1 234 ? 10.513 3.206 0.645 1.00 82.50 234 CYS A C 1
ATOM 1946 O O . CYS A 1 234 ? 9.621 4.063 0.646 1.00 82.50 234 CYS A O 1
ATOM 1948 N N . LEU A 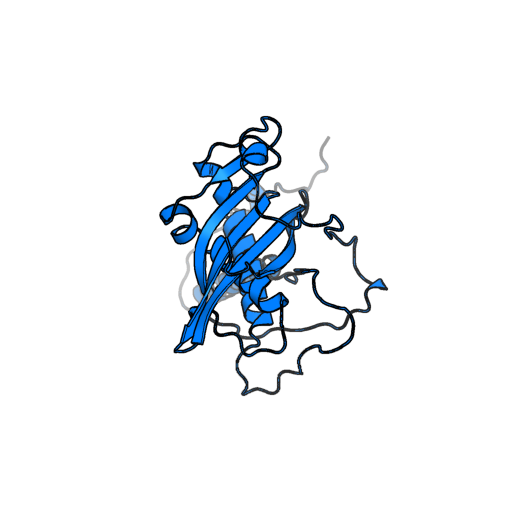1 235 ? 10.301 1.941 1.010 1.00 86.12 235 LEU A N 1
ATOM 1949 C CA . LEU A 1 235 ? 9.098 1.485 1.694 1.00 86.12 235 LEU A CA 1
ATOM 1950 C C . LEU A 1 235 ? 9.522 1.018 3.077 1.00 86.12 235 LEU A C 1
ATOM 1952 O O . LEU A 1 235 ? 10.254 0.039 3.192 1.00 86.12 235 LEU A O 1
ATOM 1956 N N . PHE A 1 236 ? 9.043 1.693 4.110 1.00 82.50 236 PHE A N 1
ATOM 1957 C CA . PHE A 1 236 ? 9.251 1.281 5.489 1.00 82.50 236 PHE A CA 1
ATOM 1958 C C . PHE A 1 236 ? 7.904 0.915 6.092 1.00 82.50 236 PHE A C 1
ATOM 1960 O O . PHE A 1 236 ? 6.959 1.699 6.006 1.00 82.50 236 PHE A O 1
ATOM 1967 N N . GLY A 1 237 ? 7.770 -0.294 6.632 1.00 84.69 237 GLY A N 1
ATOM 1968 C CA . GLY A 1 237 ? 6.465 -0.769 7.063 1.00 84.69 237 GLY A CA 1
ATOM 1969 C C . GLY A 1 237 ? 6.503 -1.840 8.133 1.00 84.69 237 GLY A C 1
ATOM 1970 O O . GLY A 1 237 ? 7.359 -2.721 8.124 1.00 84.69 237 GLY A O 1
ATOM 1971 N N . GLU A 1 238 ? 5.505 -1.781 9.004 1.00 84.75 238 GLU A N 1
ATOM 1972 C CA . GLU A 1 238 ? 5.285 -2.717 10.100 1.00 84.75 238 GLU A CA 1
ATOM 1973 C C . GLU A 1 238 ? 3.868 -3.289 10.030 1.00 84.75 238 GLU A C 1
ATOM 1975 O O . GLU A 1 238 ? 2.941 -2.635 9.543 1.00 84.75 238 GLU A O 1
ATOM 1980 N N . SER A 1 239 ? 3.702 -4.515 10.531 1.00 88.62 239 SER A N 1
ATOM 1981 C CA . SER A 1 239 ? 2.394 -5.135 10.734 1.00 88.62 239 SER A CA 1
ATOM 1982 C C . SER A 1 239 ? 2.178 -5.407 12.217 1.00 88.62 239 SER A C 1
ATOM 1984 O O . SER A 1 239 ? 3.015 -6.024 12.873 1.00 88.62 239 SER A O 1
ATOM 1986 N N . LEU A 1 240 ? 1.044 -4.946 12.731 1.00 90.88 240 LEU A N 1
ATOM 1987 C CA . LEU A 1 240 ? 0.650 -5.014 14.131 1.00 90.88 240 LEU A CA 1
ATOM 1988 C C . LEU A 1 240 ? -0.602 -5.881 14.267 1.00 90.88 240 LEU A C 1
ATOM 1990 O O . LEU A 1 240 ? -1.532 -5.763 13.468 1.00 90.88 240 LEU A O 1
ATOM 1994 N N . LEU A 1 241 ? -0.653 -6.712 15.307 1.00 91.75 241 LEU A N 1
ATOM 1995 C CA . LEU A 1 241 ? -1.857 -7.461 15.661 1.00 91.75 241 LEU A CA 1
ATOM 1996 C C . LEU A 1 241 ? -2.883 -6.539 16.321 1.00 91.75 241 LEU A C 1
ATOM 1998 O O . LEU A 1 241 ? -2.538 -5.733 17.188 1.00 91.75 241 LEU A O 1
ATOM 2002 N N . VAL A 1 242 ? -4.151 -6.696 15.952 1.00 89.19 242 VAL A N 1
ATOM 2003 C CA . VAL A 1 242 ? -5.265 -6.021 16.623 1.00 89.19 242 VAL A CA 1
ATOM 2004 C C . VAL A 1 242 ? -5.869 -6.977 17.651 1.00 89.19 242 VAL A C 1
ATOM 2006 O O . VAL A 1 242 ? -6.327 -8.054 17.264 1.00 89.19 242 VAL A O 1
ATOM 2009 N N . PRO A 1 243 ? -5.904 -6.615 18.946 1.00 79.00 243 PRO A N 1
ATOM 2010 C CA . PRO A 1 243 ? -6.556 -7.430 19.963 1.00 79.00 243 PRO A CA 1
ATOM 2011 C C . PRO A 1 243 ? -8.050 -7.611 19.674 1.00 79.00 243 PRO A C 1
ATOM 2013 O O . PRO A 1 243 ? -8.714 -6.702 19.178 1.00 79.00 243 PRO A O 1
ATOM 2016 N N . ASP A 1 244 ? -8.617 -8.749 20.069 1.00 66.38 244 ASP A N 1
ATOM 2017 C CA . ASP A 1 244 ? -10.043 -9.045 19.865 1.00 66.38 244 ASP A CA 1
ATOM 2018 C C . ASP A 1 244 ? -11.014 -8.142 20.644 1.00 66.38 244 ASP A C 1
ATOM 2020 O O . ASP A 1 244 ? -12.221 -8.214 20.427 1.00 66.38 244 ASP A O 1
ATOM 2024 N N . SER A 1 245 ? -10.503 -7.293 21.536 1.00 55.12 245 SER A N 1
ATOM 2025 C CA . SER A 1 245 ? -11.282 -6.437 22.435 1.00 55.12 245 SER A CA 1
ATOM 2026 C C . SER A 1 245 ? -11.637 -5.045 21.886 1.00 55.12 245 SER A C 1
ATOM 2028 O O . SER A 1 245 ? -12.186 -4.249 22.647 1.00 55.12 245 SER A O 1
ATOM 2030 N N . GLU A 1 246 ? -11.309 -4.728 20.627 1.00 45.56 246 GLU A N 1
ATOM 2031 C CA . GLU A 1 246 ? -11.726 -3.484 19.939 1.00 45.56 246 GLU A CA 1
ATOM 2032 C C . GLU A 1 246 ? -12.878 -3.684 18.948 1.00 45.56 246 GLU A C 1
ATOM 2034 O O . GLU A 1 246 ? -12.808 -4.627 18.122 1.00 45.56 246 GLU A O 1
#

Secondary structure (DSSP, 8-state):
-PPTT---GGGGG--------SSSHHHHHHHHHHHHHHHHHHHH-S------S---SSS-PPPP--SSSPPPHHHHHHHHHHHHHHHHHHT-----------------GGG-SS-----SPPPSSPPPHHHHH-TTSEEEEPPHHHHHH-THHHHHHHHHHHHH-TTS---GGGEEEEEEEEEESS---HHHHTT--S-EEEEEEEEEE-GGG-EEEEEEEEEEEE-TTT--EEEEEEEEEPPTT-

pLDDT: mean 72.8, std 22.92, range [28.83, 98.31]

InterPro domains:
  IPR006462 Protein MS5 [PF04776] (125-235)
  IPR006462 Protein MS5 [PTHR31260] (41-105)

Organism: NCBI:txid109376

Sequence (246 aa):
MRKPGEKNPDELMVIRKRKREGGWAEEIDRKEEETLRKARLRRLFGGFDIEIEGASCYFGGMSVYKGGVDCPLVARLYAKVGLHRYNMLEGTNLHLREIEKYNLVWIKSEIYPKQFFDAVDLPGKWPSKEAFADKTRFLYKMQESDWEEHDWIRLYMEIAFFNSDRWLNHNLSDLKILNVVVETEENLPHETVLKSFRNVLVYIRYDQYLGADGVCKHIAIVRRTVELTTHCVCLFGESLLVPDSE

Radius of gyration: 22.62 Å; chains: 1; bounding box: 44×58×73 Å

Foldseek 3Di:
DDDPPDDDPVVVVDDDDDDDDDDDPVVVVVVVVVVVVVVVVCVLPVPLPEDEPLPPPDDDDDDDDPDDDPDQPVVVLSVVVSVLLVCLVVVHDDDDDDDPDDDDDDDDPVPDDPDDEDPDDFDPDDDDPVQVVDPQKAKDKDDPVLCVVQVVLLSQVLVQVCSADVPDPDPSVQKAWDIKMKIDNDHDDNVCRRSDLAWIWMWTWIWGQPDPVGIWTKIKIWIWHADPPPRRIYIYMHMDTDDPPD